Protein AF-A0A3D5UWL7-F1 (afdb_monomer_lite)

Structure (mmCIF, N/CA/C/O backbone):
data_AF-A0A3D5UWL7-F1
#
_entry.id   AF-A0A3D5UWL7-F1
#
loop_
_atom_site.group_PDB
_atom_site.id
_atom_site.type_symbol
_atom_site.label_atom_id
_atom_site.label_alt_id
_atom_site.label_comp_id
_atom_site.label_asym_id
_atom_site.label_entity_id
_atom_site.label_seq_id
_atom_site.pdbx_PDB_ins_code
_atom_site.Cartn_x
_atom_site.Cartn_y
_atom_site.Cartn_z
_atom_site.occupancy
_atom_site.B_iso_or_equiv
_atom_site.auth_seq_id
_atom_site.auth_comp_id
_atom_site.auth_asym_id
_atom_site.auth_atom_id
_atom_site.pdbx_PDB_model_num
ATOM 1 N N . SER A 1 1 ? 11.465 0.341 -28.373 1.00 79.94 1 SER A N 1
ATOM 2 C CA . SER A 1 1 ? 11.953 -0.757 -27.511 1.00 79.94 1 SER A CA 1
ATOM 3 C C . SER A 1 1 ? 10.817 -1.268 -26.632 1.00 79.94 1 SER A C 1
ATOM 5 O O . SER A 1 1 ? 9.898 -0.502 -26.357 1.00 79.94 1 SER A O 1
ATOM 7 N N . ASP A 1 2 ? 10.840 -2.531 -26.201 1.00 84.38 2 ASP A N 1
ATOM 8 C CA . ASP A 1 2 ? 9.807 -3.091 -25.314 1.00 84.38 2 ASP A CA 1
ATOM 9 C C . ASP A 1 2 ? 9.726 -2.358 -23.966 1.00 84.38 2 ASP A C 1
ATOM 11 O O . ASP A 1 2 ? 8.628 -2.121 -23.473 1.00 84.38 2 ASP A O 1
ATOM 15 N N . MET A 1 3 ? 10.853 -1.861 -23.440 1.00 84.94 3 MET A N 1
ATOM 16 C CA . MET A 1 3 ? 10.874 -0.995 -22.249 1.00 84.94 3 MET A CA 1
ATOM 17 C C . MET A 1 3 ? 10.063 0.296 -22.440 1.00 84.94 3 MET A C 1
ATOM 19 O O . MET A 1 3 ? 9.362 0.736 -21.534 1.00 84.94 3 MET A O 1
ATOM 23 N N . GLU A 1 4 ? 10.120 0.900 -23.630 1.00 86.00 4 GLU A N 1
ATOM 24 C CA . GLU A 1 4 ? 9.357 2.117 -23.940 1.00 86.00 4 GLU A CA 1
ATOM 25 C C . GLU A 1 4 ? 7.864 1.823 -24.099 1.00 86.00 4 GLU A C 1
ATOM 27 O O . GLU A 1 4 ? 7.041 2.665 -23.751 1.00 86.00 4 GLU A O 1
ATOM 32 N N . LYS A 1 5 ? 7.504 0.639 -24.617 1.00 88.69 5 LYS A N 1
ATOM 33 C CA . LYS A 1 5 ? 6.102 0.206 -24.698 1.00 88.69 5 LYS A CA 1
ATOM 34 C C . LYS A 1 5 ? 5.517 0.017 -23.300 1.00 88.69 5 LYS A C 1
ATOM 36 O O . LYS A 1 5 ? 4.426 0.515 -23.053 1.00 88.69 5 LYS A O 1
ATOM 41 N N . ILE A 1 6 ? 6.261 -0.634 -22.399 1.00 88.81 6 ILE A N 1
ATOM 42 C CA . ILE A 1 6 ? 5.867 -0.802 -20.992 1.00 88.81 6 ILE A CA 1
ATOM 43 C C . ILE A 1 6 ? 5.690 0.569 -20.334 1.00 88.81 6 ILE A C 1
ATOM 45 O O . ILE A 1 6 ? 4.613 0.870 -19.836 1.00 88.81 6 ILE A O 1
ATOM 49 N N . ALA A 1 7 ? 6.695 1.447 -20.424 1.00 86.81 7 ALA A N 1
ATOM 50 C CA . ALA A 1 7 ? 6.622 2.778 -19.823 1.00 86.81 7 ALA A CA 1
ATOM 51 C C . ALA A 1 7 ? 5.424 3.601 -20.335 1.00 86.81 7 ALA A C 1
ATOM 53 O O . ALA A 1 7 ? 4.745 4.245 -19.541 1.00 86.81 7 ALA A O 1
ATOM 54 N N . ARG A 1 8 ? 5.126 3.549 -21.643 1.00 88.44 8 ARG A N 1
ATOM 55 C CA . ARG A 1 8 ? 3.947 4.214 -22.228 1.00 88.44 8 ARG A CA 1
ATOM 56 C C . ARG A 1 8 ? 2.629 3.594 -21.779 1.00 88.44 8 ARG A C 1
ATOM 58 O O . ARG A 1 8 ? 1.661 4.321 -21.603 1.00 88.44 8 ARG A O 1
ATOM 65 N N . ARG A 1 9 ? 2.573 2.269 -21.622 1.00 88.06 9 ARG A N 1
ATOM 66 C CA . ARG A 1 9 ? 1.379 1.588 -21.115 1.00 88.06 9 ARG A CA 1
ATOM 67 C C . ARG A 1 9 ? 1.104 2.000 -19.674 1.00 88.06 9 ARG A C 1
ATOM 69 O O . ARG A 1 9 ? -0.010 2.420 -19.400 1.00 88.06 9 ARG A O 1
ATOM 76 N N . CYS A 1 10 ? 2.117 1.979 -18.807 1.00 85.38 10 CYS A N 1
ATOM 77 C CA . CYS A 1 10 ? 1.980 2.433 -17.423 1.00 85.38 10 CYS A CA 1
ATOM 78 C C . CYS A 1 10 ? 1.584 3.917 -17.337 1.00 85.38 10 CYS A C 1
ATOM 80 O O . CYS A 1 10 ? 0.734 4.270 -16.533 1.00 85.38 10 CYS A O 1
ATOM 82 N N . GLU A 1 11 ? 2.145 4.775 -18.196 1.00 86.31 11 GLU A N 1
ATOM 83 C CA . GLU A 1 11 ? 1.776 6.199 -18.305 1.00 86.31 11 GLU A CA 1
ATOM 84 C C . GLU A 1 11 ? 0.321 6.406 -18.766 1.00 86.31 11 GLU A C 1
ATOM 86 O O . GLU A 1 11 ? -0.330 7.364 -18.356 1.00 86.31 11 GLU A O 1
ATOM 91 N N . ALA A 1 12 ? -0.206 5.514 -19.609 1.00 86.88 12 ALA A N 1
ATOM 92 C CA . ALA A 1 12 ? -1.578 5.584 -20.109 1.00 86.88 12 ALA A CA 1
ATOM 93 C C . ALA A 1 12 ? -2.628 5.063 -19.110 1.00 86.88 12 ALA A C 1
ATOM 95 O O . ALA A 1 12 ? -3.826 5.282 -19.322 1.00 86.88 12 ALA A O 1
ATOM 96 N N . LEU A 1 13 ? -2.211 4.375 -18.041 1.00 84.81 13 LEU A N 1
ATOM 97 C CA . LEU A 1 13 ? -3.126 3.906 -17.007 1.00 84.81 13 LEU A CA 1
ATOM 98 C C . LEU A 1 13 ? -3.727 5.100 -16.268 1.00 84.81 13 LEU A C 1
ATOM 100 O O . LEU A 1 13 ? -3.032 6.009 -15.815 1.00 84.81 13 LEU A O 1
ATOM 104 N N . ARG A 1 14 ? -5.054 5.093 -16.128 1.00 76.50 14 ARG A N 1
ATOM 105 C CA . ARG A 1 14 ? -5.738 6.079 -15.293 1.00 76.50 14 ARG A CA 1
ATOM 106 C C . ARG A 1 14 ? -5.514 5.715 -13.830 1.00 76.50 14 ARG A C 1
ATOM 108 O O . ARG A 1 14 ? -5.896 4.608 -13.444 1.00 76.50 14 ARG A O 1
ATOM 115 N N . PRO A 1 15 ? -5.000 6.636 -12.999 1.00 75.00 15 PRO A N 1
ATOM 116 C CA . PRO A 1 15 ? -4.699 6.274 -11.630 1.00 75.00 15 PRO A CA 1
ATOM 117 C C . PRO A 1 15 ? -5.951 5.860 -10.845 1.00 75.00 15 PRO A C 1
ATOM 119 O O . PRO A 1 15 ? -7.026 6.466 -11.000 1.00 75.00 15 PRO A O 1
ATOM 122 N N . GLY A 1 16 ? -5.824 4.837 -10.003 1.00 74.38 16 GLY A N 1
ATOM 123 C CA . GLY A 1 16 ? -6.915 4.217 -9.242 1.00 74.38 16 GLY A CA 1
ATOM 124 C C . GLY A 1 16 ? -7.884 3.355 -10.061 1.00 74.38 16 GLY A C 1
ATOM 125 O O . GLY A 1 16 ? -8.906 2.938 -9.529 1.00 74.38 16 GLY A O 1
ATOM 126 N N . HIS A 1 17 ? -7.609 3.138 -11.351 1.00 78.50 17 HIS A N 1
ATOM 127 C CA . HIS A 1 17 ? -8.311 2.159 -12.199 1.00 78.50 17 HIS A CA 1
ATOM 128 C C . HIS A 1 17 ? -7.347 1.112 -12.768 1.00 78.50 17 HIS A C 1
ATOM 130 O O . HIS A 1 17 ? -7.759 0.275 -13.568 1.00 78.50 17 HIS A O 1
ATOM 136 N N . ALA A 1 18 ? -6.065 1.201 -12.408 1.00 80.50 18 ALA A N 1
ATOM 137 C CA . ALA A 1 18 ? -5.072 0.223 -12.796 1.00 80.50 18 ALA A CA 1
ATOM 138 C C . ALA A 1 18 ? -5.315 -1.083 -12.037 1.00 80.50 18 ALA A C 1
ATOM 140 O O . ALA A 1 18 ? -5.575 -1.066 -10.833 1.00 80.50 18 ALA A O 1
ATOM 141 N N . ASP A 1 19 ? -5.184 -2.202 -12.740 1.00 88.69 19 ASP A N 1
ATOM 142 C CA . ASP A 1 19 ? -4.951 -3.474 -12.078 1.00 88.69 19 ASP A CA 1
ATOM 143 C C . ASP A 1 19 ? -3.529 -3.438 -11.498 1.00 88.69 19 ASP A C 1
ATOM 145 O O . ASP A 1 19 ? -2.540 -3.284 -12.223 1.00 88.69 19 ASP A O 1
ATOM 149 N N . LEU A 1 20 ? -3.434 -3.484 -10.169 1.00 91.88 20 LEU A N 1
ATOM 150 C CA . LEU A 1 20 ? -2.159 -3.380 -9.468 1.00 91.88 20 LEU A CA 1
ATOM 151 C C . LEU A 1 20 ? -1.274 -4.606 -9.706 1.00 91.88 20 LEU A C 1
ATOM 153 O O . LEU A 1 20 ? -0.050 -4.465 -9.713 1.00 91.88 20 LEU A O 1
ATOM 157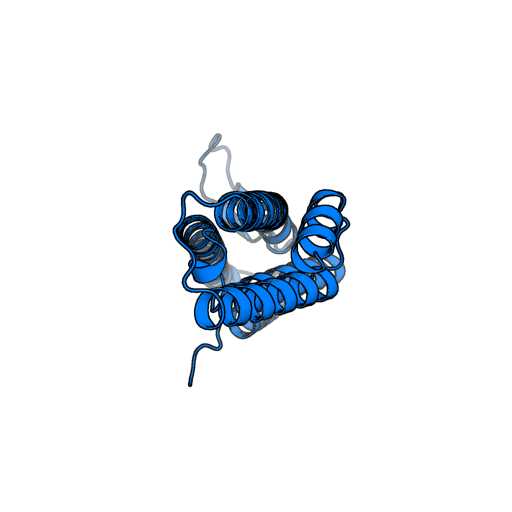 N N . ASP A 1 21 ? -1.859 -5.780 -9.936 1.00 90.81 21 ASP A N 1
ATOM 158 C CA . ASP A 1 21 ? -1.095 -6.990 -10.222 1.00 90.81 21 ASP A CA 1
ATOM 159 C C . ASP A 1 21 ? -0.489 -6.901 -11.636 1.00 90.81 21 ASP A C 1
ATOM 161 O O . ASP A 1 21 ? 0.720 -7.096 -11.793 1.00 90.81 21 ASP A O 1
ATOM 165 N N . GLU A 1 22 ? -1.262 -6.458 -12.638 1.00 90.88 22 GLU A N 1
ATOM 166 C CA . GLU A 1 22 ? -0.735 -6.196 -13.991 1.00 90.88 22 GLU A CA 1
ATOM 167 C C . GLU A 1 22 ? 0.337 -5.095 -13.995 1.00 90.88 22 GLU A C 1
ATOM 169 O O . GLU A 1 22 ? 1.387 -5.231 -14.635 1.00 90.88 22 GLU A O 1
ATOM 174 N N . LEU A 1 23 ? 0.109 -4.001 -13.257 1.00 91.69 23 LEU A N 1
ATOM 175 C CA . LEU A 1 23 ? 1.088 -2.922 -13.134 1.00 91.69 23 LEU A CA 1
ATOM 176 C C . LEU A 1 23 ? 2.389 -3.442 -12.513 1.00 91.69 23 LEU A C 1
ATOM 178 O O . LEU A 1 23 ? 3.473 -3.119 -12.997 1.00 91.69 23 LEU A O 1
ATOM 182 N N . LEU A 1 24 ? 2.307 -4.264 -11.467 1.00 92.62 24 LEU A N 1
ATOM 183 C CA . LEU A 1 24 ? 3.480 -4.843 -10.819 1.00 92.62 24 LEU A CA 1
ATOM 184 C C . LEU A 1 24 ? 4.266 -5.762 -11.765 1.00 92.62 24 LEU A C 1
ATOM 186 O O . LEU A 1 24 ? 5.501 -5.726 -11.766 1.00 92.62 24 LEU A O 1
ATOM 190 N N . GLU A 1 25 ? 3.587 -6.563 -12.583 1.00 92.75 25 GLU A N 1
ATOM 191 C CA . GLU A 1 25 ? 4.230 -7.390 -13.610 1.00 92.75 25 GLU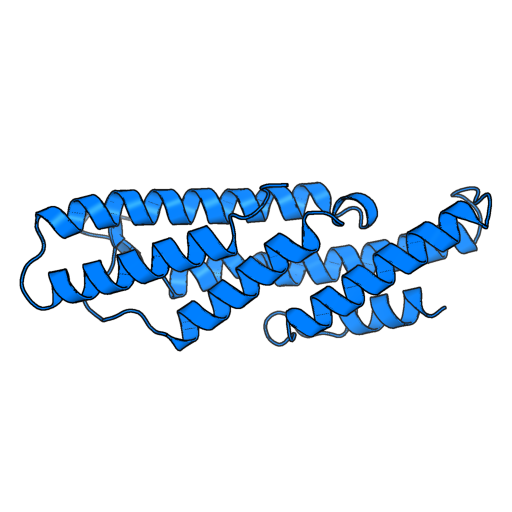 A CA 1
ATOM 192 C C . GLU A 1 25 ? 4.970 -6.549 -14.653 1.00 92.75 25 GLU A C 1
ATOM 194 O O . GLU A 1 25 ? 6.137 -6.824 -14.957 1.00 92.75 25 GLU A O 1
ATOM 199 N N . ASP A 1 26 ? 4.338 -5.488 -15.157 1.00 91.88 26 ASP A N 1
ATOM 200 C CA . ASP A 1 26 ? 4.961 -4.556 -16.099 1.00 91.88 26 ASP A CA 1
ATOM 201 C C . ASP A 1 26 ? 6.208 -3.898 -15.483 1.00 91.88 26 ASP A C 1
ATOM 203 O O . ASP A 1 26 ? 7.267 -3.827 -16.118 1.00 91.88 26 ASP A O 1
ATOM 207 N N . VAL A 1 27 ? 6.129 -3.492 -14.214 1.00 91.75 27 VAL A N 1
ATOM 208 C CA . VAL A 1 27 ? 7.254 -2.901 -13.478 1.00 91.75 27 VAL A CA 1
ATOM 209 C C . VAL A 1 27 ? 8.401 -3.900 -13.295 1.00 91.75 27 VAL A C 1
ATOM 211 O O . VAL A 1 27 ? 9.563 -3.559 -13.543 1.00 91.75 27 VAL A O 1
ATOM 214 N N . ARG A 1 28 ? 8.106 -5.154 -12.931 1.00 92.62 28 ARG A N 1
ATOM 215 C CA . ARG A 1 28 ? 9.107 -6.233 -12.823 1.00 92.62 28 ARG A CA 1
ATOM 216 C C . ARG A 1 28 ? 9.774 -6.515 -14.163 1.00 92.62 28 ARG A C 1
ATOM 218 O O . ARG A 1 28 ? 11.001 -6.631 -14.231 1.00 92.62 28 ARG A O 1
ATOM 225 N N . ARG A 1 29 ? 8.988 -6.583 -15.239 1.00 91.44 29 ARG A N 1
ATOM 226 C CA . ARG A 1 29 ? 9.497 -6.795 -16.597 1.00 91.44 29 ARG A CA 1
ATOM 227 C C . ARG A 1 29 ? 10.402 -5.648 -17.031 1.00 91.44 29 ARG A C 1
ATOM 229 O O . ARG A 1 29 ? 11.472 -5.901 -17.583 1.00 91.44 29 ARG A O 1
ATOM 236 N N . PHE A 1 30 ? 10.024 -4.401 -16.750 1.00 91.31 30 PHE A N 1
ATOM 237 C CA . PHE A 1 30 ? 10.877 -3.245 -17.016 1.00 91.31 30 PHE A CA 1
ATOM 238 C C . PHE A 1 30 ? 12.200 -3.331 -16.248 1.00 91.31 30 PHE A C 1
ATOM 240 O O . PHE A 1 30 ? 13.262 -3.169 -16.849 1.00 91.31 30 PHE A O 1
ATOM 247 N N . ALA A 1 31 ? 12.155 -3.623 -14.943 1.00 89.62 31 ALA A N 1
ATOM 248 C CA . ALA A 1 31 ? 13.352 -3.741 -14.114 1.00 89.62 31 ALA A CA 1
ATOM 249 C C . ALA A 1 31 ? 14.303 -4.825 -14.650 1.00 89.62 31 ALA A C 1
ATOM 251 O O . ALA A 1 31 ? 15.495 -4.564 -14.826 1.00 89.62 31 ALA A O 1
ATOM 252 N N . HIS A 1 32 ? 13.773 -5.998 -15.011 1.00 89.06 32 HIS A N 1
ATOM 253 C CA . HIS A 1 32 ? 14.552 -7.082 -15.611 1.00 89.06 32 HIS A CA 1
ATOM 254 C C . HIS A 1 32 ? 15.224 -6.665 -16.930 1.00 89.06 32 HIS A C 1
ATOM 256 O O . HIS A 1 32 ? 16.438 -6.821 -17.081 1.00 89.06 32 HIS A O 1
ATOM 262 N N . LEU A 1 33 ? 14.462 -6.069 -17.855 1.00 87.94 33 LEU A N 1
ATOM 263 C CA . LEU A 1 33 ? 14.982 -5.606 -19.146 1.00 87.94 33 LEU A CA 1
ATOM 264 C C . LEU A 1 33 ? 16.038 -4.508 -18.978 1.00 87.94 33 LEU A C 1
ATOM 266 O O . LEU A 1 33 ? 17.077 -4.553 -19.631 1.00 87.94 33 LEU A O 1
ATOM 270 N N . SER A 1 34 ? 15.806 -3.549 -18.078 1.00 84.12 34 SER A N 1
ATOM 271 C CA . SER A 1 34 ? 16.744 -2.451 -17.817 1.00 84.12 34 SER A CA 1
ATOM 272 C C . SER A 1 34 ? 18.088 -2.945 -17.272 1.00 84.12 34 SER A C 1
ATOM 274 O O . SER A 1 34 ? 19.138 -2.423 -17.655 1.00 84.12 34 SER A O 1
ATOM 276 N N . LYS A 1 35 ? 18.072 -3.991 -16.434 1.00 82.56 35 LYS A N 1
ATOM 277 C CA . LYS A 1 35 ? 19.278 -4.602 -15.868 1.00 82.56 35 LYS A CA 1
ATOM 278 C C . LYS A 1 35 ? 20.096 -5.330 -16.934 1.00 82.56 35 LYS A C 1
ATOM 280 O O . LYS A 1 35 ? 21.297 -5.095 -17.014 1.00 82.56 35 LYS A O 1
ATOM 285 N N . GLY A 1 36 ? 19.453 -6.156 -17.765 1.00 77.62 36 GLY A N 1
ATOM 286 C CA . GLY A 1 36 ? 20.117 -6.828 -18.891 1.00 77.62 36 GLY A CA 1
ATOM 287 C C . GLY A 1 36 ? 20.708 -5.827 -19.884 1.00 77.62 36 GLY A C 1
ATOM 288 O O . GLY A 1 36 ? 21.878 -5.914 -20.241 1.00 77.62 36 GLY A O 1
ATOM 289 N N . PHE A 1 37 ? 19.943 -4.786 -20.220 1.00 74.88 37 PHE A N 1
ATOM 290 C CA . PHE A 1 37 ? 20.377 -3.748 -21.156 1.00 74.88 37 PHE A CA 1
ATOM 291 C C . PHE A 1 37 ? 21.586 -2.943 -20.653 1.00 74.88 37 PHE A C 1
ATOM 293 O O . PHE A 1 37 ? 22.446 -2.570 -21.444 1.00 74.88 37 PHE A O 1
ATOM 300 N N . THR A 1 38 ? 21.672 -2.688 -19.343 1.00 71.75 38 THR A N 1
ATOM 301 C CA . THR A 1 38 ? 22.816 -1.980 -18.734 1.00 71.75 38 THR A CA 1
ATOM 302 C C . THR A 1 38 ? 24.056 -2.873 -18.608 1.00 71.75 38 THR A C 1
ATOM 304 O O . THR A 1 38 ? 25.167 -2.360 -18.568 1.00 71.75 38 THR A O 1
ATOM 307 N N . ALA A 1 39 ? 23.885 -4.197 -18.528 1.00 68.44 39 ALA A N 1
ATOM 308 C CA . ALA A 1 39 ? 24.991 -5.149 -18.428 1.00 68.44 39 ALA A CA 1
ATOM 309 C C . ALA A 1 39 ? 25.617 -5.489 -19.794 1.00 68.44 39 ALA A C 1
ATOM 311 O O . ALA A 1 39 ? 26.819 -5.726 -19.867 1.00 68.44 39 ALA A O 1
ATOM 312 N N . GLU A 1 40 ? 24.815 -5.525 -20.862 1.00 62.03 40 GLU A N 1
ATOM 313 C CA . GLU A 1 40 ? 25.267 -5.900 -22.212 1.00 62.03 40 GLU A CA 1
ATOM 314 C C . GLU A 1 40 ? 25.816 -4.725 -23.023 1.00 62.03 40 GLU A C 1
ATOM 316 O O . GLU A 1 40 ? 26.668 -4.907 -23.892 1.00 62.03 40 GLU A O 1
ATOM 321 N N . ILE A 1 41 ? 25.328 -3.514 -22.758 1.00 60.84 41 ILE A N 1
ATOM 322 C CA . ILE A 1 41 ? 25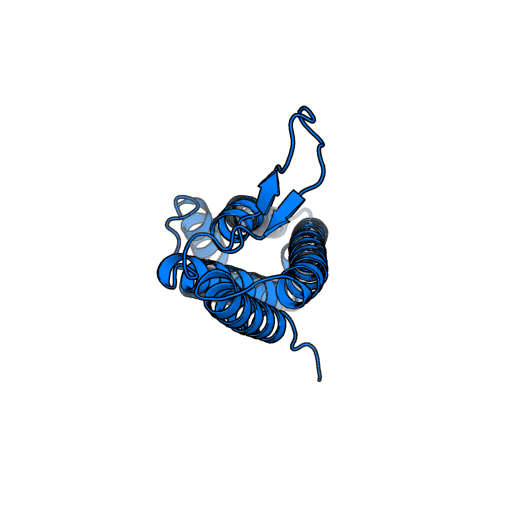.767 -2.307 -23.447 1.00 60.84 41 ILE A CA 1
ATOM 323 C C . ILE A 1 41 ? 26.502 -1.462 -22.419 1.00 60.84 41 ILE A C 1
ATOM 325 O O . ILE A 1 41 ? 25.889 -1.003 -21.459 1.00 60.84 41 ILE A O 1
ATOM 329 N N . ASP A 1 42 ? 27.801 -1.244 -22.631 1.00 56.53 42 ASP A N 1
ATOM 330 C CA . ASP A 1 42 ? 28.633 -0.369 -21.799 1.00 56.53 42 ASP A CA 1
ATOM 331 C C . ASP A 1 42 ? 28.199 1.096 -22.011 1.00 56.53 42 ASP A C 1
ATOM 333 O O . ASP A 1 42 ? 28.740 1.872 -22.807 1.00 56.53 42 ASP A O 1
ATOM 337 N N . LEU A 1 43 ? 27.058 1.429 -21.409 1.00 57.50 43 LEU A N 1
ATOM 338 C CA . LEU A 1 43 ? 26.245 2.567 -21.792 1.00 57.50 43 LEU A CA 1
ATOM 339 C C . LEU A 1 43 ? 26.811 3.823 -21.141 1.00 57.50 43 LEU A C 1
ATOM 341 O O . LEU A 1 43 ? 26.588 4.110 -19.962 1.00 57.50 43 LEU A O 1
ATOM 345 N N . HIS A 1 44 ? 27.486 4.646 -21.936 1.00 59.34 44 HIS A N 1
ATOM 346 C CA . HIS A 1 44 ? 27.728 6.021 -21.528 1.00 59.34 44 HIS A CA 1
ATOM 347 C C . HIS A 1 44 ? 26.367 6.712 -21.360 1.00 59.34 44 HIS A C 1
ATOM 349 O O . HIS A 1 44 ? 25.587 6.800 -22.310 1.00 59.34 44 HIS A O 1
ATOM 355 N N . ARG A 1 45 ? 26.080 7.230 -20.156 1.00 59.09 45 ARG A N 1
ATOM 356 C CA . ARG A 1 45 ? 24.811 7.914 -19.801 1.00 59.09 45 ARG A CA 1
ATOM 357 C C . ARG A 1 45 ? 24.401 9.035 -20.778 1.00 59.09 45 ARG A C 1
ATOM 359 O O . ARG A 1 45 ? 23.233 9.416 -20.818 1.00 59.09 45 ARG A O 1
ATOM 366 N N . ASN A 1 46 ? 25.343 9.533 -21.576 1.00 60.56 46 ASN A N 1
ATOM 367 C CA . ASN A 1 46 ? 25.162 10.629 -22.527 1.00 60.56 46 ASN A CA 1
ATOM 368 C C . ASN A 1 46 ? 24.839 10.170 -23.964 1.00 60.56 46 ASN A C 1
ATOM 370 O O . ASN A 1 46 ? 24.587 11.015 -24.818 1.00 60.56 46 ASN A O 1
ATOM 374 N N . GLY A 1 47 ? 24.842 8.864 -24.253 1.00 75.50 47 GLY A N 1
ATOM 375 C CA . GLY A 1 47 ? 24.413 8.336 -25.552 1.00 75.50 47 GLY A CA 1
ATOM 376 C C . GLY A 1 47 ? 22.888 8.352 -25.715 1.00 75.50 47 GLY A C 1
ATOM 377 O O . GLY A 1 47 ? 22.153 8.299 -24.727 1.00 75.50 47 GLY A O 1
ATOM 378 N N . GLU A 1 48 ? 22.400 8.369 -26.960 1.00 81.62 48 GLU A N 1
ATOM 379 C CA . GLU A 1 48 ? 20.961 8.387 -27.292 1.00 81.62 48 GLU A CA 1
ATOM 380 C C . GLU A 1 48 ? 20.179 7.284 -26.556 1.00 81.62 48 GLU A C 1
ATOM 382 O O . GLU A 1 48 ? 19.123 7.527 -25.971 1.00 81.62 48 GLU A O 1
ATOM 387 N N . TRP A 1 49 ? 20.741 6.076 -26.495 1.00 78.44 49 TRP A N 1
ATOM 388 C CA . TRP A 1 49 ? 20.154 4.942 -25.783 1.00 78.44 49 TRP A CA 1
ATOM 389 C C . TRP A 1 49 ? 20.077 5.142 -24.264 1.00 78.44 49 TRP A C 1
ATOM 391 O O . TRP A 1 49 ? 19.077 4.766 -23.652 1.00 78.44 49 TRP A O 1
ATOM 401 N N . GLY A 1 50 ? 21.078 5.791 -23.661 1.00 81.44 50 GLY 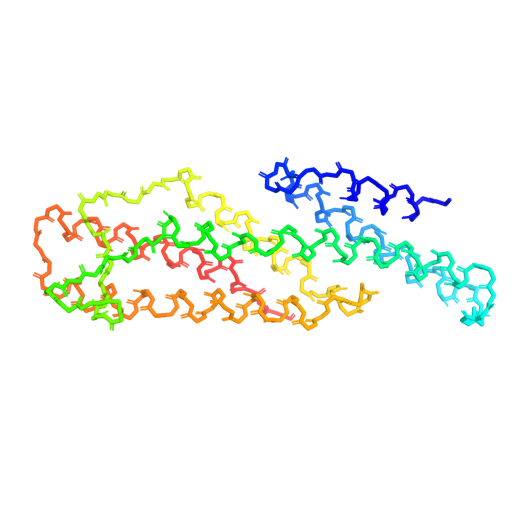A N 1
ATOM 402 C CA . GLY A 1 50 ? 21.059 6.173 -22.245 1.00 81.44 50 GLY A CA 1
ATOM 403 C C . GLY A 1 50 ? 19.947 7.164 -21.938 1.00 81.44 50 GLY A C 1
ATOM 404 O O . GLY A 1 50 ? 19.186 6.964 -20.992 1.00 81.44 50 GLY A O 1
ATOM 405 N N . GLN A 1 51 ? 19.778 8.177 -22.787 1.00 84.25 51 GLN A N 1
ATOM 406 C CA . GLN A 1 51 ? 18.696 9.153 -22.649 1.00 84.25 51 GLN A CA 1
ATOM 407 C C . GLN A 1 51 ? 17.311 8.512 -22.809 1.00 84.25 51 GLN A C 1
ATOM 409 O O . GLN A 1 51 ? 16.399 8.801 -22.031 1.00 84.25 51 GLN A O 1
ATOM 414 N N . ARG A 1 52 ? 17.149 7.582 -23.758 1.00 87.00 52 ARG A N 1
ATOM 415 C CA . ARG A 1 52 ? 15.889 6.842 -23.952 1.00 87.00 52 ARG A CA 1
ATOM 416 C C . ARG A 1 52 ? 15.544 5.957 -22.757 1.00 87.00 52 ARG A C 1
ATOM 418 O O . ARG A 1 52 ? 14.397 5.971 -22.310 1.00 87.00 52 ARG A O 1
ATOM 425 N N . LEU A 1 53 ? 16.524 5.241 -22.201 1.00 86.06 53 LEU A N 1
ATOM 426 C CA . LEU A 1 53 ? 16.334 4.430 -20.996 1.00 86.06 53 LEU A CA 1
ATOM 427 C C . LEU A 1 53 ? 15.948 5.297 -19.790 1.00 86.06 53 LEU A C 1
ATOM 429 O O . LEU A 1 53 ? 14.986 4.983 -19.089 1.00 86.06 53 LEU A O 1
ATOM 433 N N . LEU A 1 54 ? 16.652 6.414 -19.577 1.00 86.31 54 LEU A N 1
ATOM 434 C CA . LEU A 1 54 ? 16.344 7.361 -18.503 1.00 86.31 54 LEU A CA 1
ATOM 435 C C . LEU A 1 54 ? 14.941 7.960 -18.653 1.00 86.31 54 LEU A C 1
ATOM 437 O O . LEU A 1 54 ? 14.216 8.049 -17.664 1.00 86.31 54 LEU A O 1
ATOM 441 N N . SER A 1 55 ? 14.534 8.312 -19.876 1.00 88.81 55 SER A N 1
ATOM 442 C CA . SER A 1 55 ? 13.189 8.822 -20.159 1.00 88.81 55 SER A CA 1
ATOM 443 C C . SER A 1 55 ? 12.108 7.780 -19.863 1.00 88.81 55 SER A C 1
ATOM 445 O O . SER A 1 55 ? 11.135 8.085 -19.172 1.00 88.81 55 SER A O 1
ATOM 447 N N . ALA A 1 56 ? 12.285 6.536 -20.322 1.00 89.50 56 ALA A N 1
ATOM 448 C CA . ALA A 1 56 ? 11.338 5.453 -20.057 1.00 89.50 56 ALA A CA 1
ATOM 449 C C . ALA A 1 56 ? 11.226 5.154 -18.552 1.00 89.50 56 ALA A C 1
ATOM 451 O O . ALA A 1 56 ? 10.121 5.020 -18.029 1.00 89.50 56 ALA A O 1
ATOM 452 N N . ARG A 1 57 ? 12.360 5.143 -17.840 1.00 89.25 57 ARG A N 1
ATOM 453 C CA . ARG A 1 57 ? 12.399 4.987 -16.382 1.00 89.25 57 ARG A CA 1
ATOM 454 C C . ARG A 1 57 ? 11.677 6.129 -15.664 1.00 89.25 57 ARG A C 1
ATOM 456 O O . ARG A 1 57 ? 10.921 5.872 -14.736 1.00 89.25 57 ARG A O 1
ATOM 463 N N . GLY A 1 58 ? 11.879 7.372 -16.103 1.00 89.31 58 GLY A N 1
ATOM 464 C CA . GLY A 1 58 ? 11.209 8.544 -15.534 1.00 89.31 58 GLY A CA 1
ATOM 465 C C . GLY A 1 58 ? 9.685 8.464 -15.643 1.00 89.31 58 GLY A C 1
ATOM 466 O O . GLY A 1 58 ? 8.993 8.698 -14.657 1.00 89.31 58 GLY A O 1
ATOM 467 N N . ARG A 1 59 ? 9.163 8.053 -16.807 1.00 90.75 59 ARG A N 1
ATOM 468 C CA . ARG A 1 59 ? 7.716 7.849 -17.014 1.00 90.75 59 ARG A CA 1
ATOM 469 C C . ARG A 1 59 ? 7.153 6.762 -16.107 1.00 90.75 59 ARG A C 1
ATOM 471 O O . ARG A 1 59 ? 6.125 6.967 -15.473 1.00 90.75 59 ARG A O 1
ATOM 478 N N . LEU A 1 60 ? 7.847 5.627 -16.021 1.00 90.25 60 LEU A N 1
ATOM 479 C CA . LEU A 1 60 ? 7.424 4.516 -15.174 1.00 90.25 60 LEU A CA 1
ATOM 480 C C . LEU A 1 60 ? 7.420 4.913 -13.691 1.00 90.25 60 LEU A C 1
ATOM 482 O O . LEU A 1 60 ? 6.439 4.674 -12.994 1.00 90.25 60 LEU A O 1
ATOM 486 N N . SER A 1 61 ? 8.483 5.577 -13.229 1.00 90.12 61 SER A N 1
ATOM 487 C CA . SER A 1 61 ? 8.585 6.092 -11.859 1.00 90.12 61 SER A CA 1
ATOM 488 C C . SER A 1 61 ? 7.454 7.072 -11.530 1.00 90.12 61 SER A C 1
ATOM 490 O O . SER A 1 61 ? 6.835 6.964 -10.471 1.00 90.12 61 SER A O 1
ATOM 492 N N . ALA A 1 62 ? 7.121 7.979 -12.455 1.00 89.56 62 ALA A N 1
ATOM 493 C CA . ALA A 1 62 ? 6.009 8.911 -12.288 1.00 89.56 62 ALA A CA 1
ATOM 494 C C . ALA A 1 62 ? 4.653 8.189 -12.195 1.00 89.56 62 ALA A C 1
ATOM 496 O O . ALA A 1 62 ? 3.878 8.489 -11.288 1.00 89.56 62 ALA A O 1
ATOM 497 N N . ALA A 1 63 ? 4.394 7.211 -13.070 1.00 89.44 63 ALA A N 1
ATOM 498 C CA . ALA A 1 63 ? 3.152 6.435 -13.067 1.00 89.44 63 ALA A CA 1
ATOM 499 C C . ALA A 1 63 ? 2.961 5.656 -11.754 1.00 89.44 63 ALA A C 1
ATOM 501 O O . ALA A 1 63 ? 1.917 5.770 -11.114 1.00 89.44 63 ALA A O 1
ATOM 502 N N . ILE A 1 64 ? 3.999 4.942 -11.300 1.00 90.69 64 ILE A N 1
ATOM 503 C CA . ILE A 1 64 ? 3.992 4.236 -10.008 1.00 90.69 64 ILE A CA 1
ATOM 504 C C . ILE A 1 64 ? 3.748 5.226 -8.866 1.00 90.69 64 ILE A C 1
ATOM 506 O O . ILE A 1 64 ? 2.907 4.990 -8.003 1.00 90.69 64 ILE A O 1
ATOM 510 N N . SER A 1 65 ? 4.463 6.353 -8.865 1.00 89.19 65 SER A N 1
ATOM 511 C CA . SER A 1 65 ? 4.362 7.338 -7.787 1.00 89.19 65 SER A CA 1
ATOM 512 C C . SER A 1 65 ? 2.964 7.945 -7.691 1.00 89.19 65 SER A C 1
ATOM 514 O O . SER A 1 65 ? 2.446 8.134 -6.586 1.00 89.19 65 SER A O 1
ATOM 516 N N . GLN A 1 66 ? 2.345 8.216 -8.840 1.00 89.25 66 GLN A N 1
ATOM 517 C CA . GLN A 1 66 ? 0.985 8.728 -8.929 1.00 89.25 66 GLN A CA 1
ATOM 518 C C . GLN A 1 66 ? -0.044 7.702 -8.450 1.00 89.25 66 GLN A C 1
ATOM 520 O O . GLN A 1 66 ? -0.971 8.084 -7.734 1.00 89.25 66 GLN A O 1
ATOM 525 N N . GLU A 1 67 ? 0.124 6.424 -8.789 1.00 90.75 67 GLU A N 1
ATOM 526 C CA . GLU A 1 67 ? -0.752 5.358 -8.295 1.00 90.75 67 GLU A CA 1
ATOM 527 C C . GLU A 1 67 ? -0.648 5.227 -6.771 1.00 90.75 67 GLU A C 1
ATOM 529 O O . GLU A 1 67 ? -1.642 5.366 -6.055 1.00 90.75 67 GLU A O 1
ATOM 534 N N . MET A 1 68 ? 0.576 5.094 -6.254 1.00 90.88 68 MET A N 1
ATOM 535 C CA . MET A 1 68 ? 0.819 4.886 -4.825 1.00 90.88 68 MET A CA 1
ATOM 536 C C . MET A 1 68 ? 0.367 6.069 -3.954 1.00 90.88 68 MET A C 1
ATOM 538 O O . MET A 1 68 ? -0.013 5.869 -2.803 1.00 90.88 68 MET A O 1
ATOM 542 N N . SER A 1 69 ? 0.343 7.299 -4.487 1.00 89.94 69 SER A N 1
ATOM 543 C CA . SER A 1 69 ? -0.119 8.499 -3.757 1.00 89.94 69 SER A CA 1
ATOM 544 C C . SER A 1 69 ? -1.549 8.394 -3.211 1.00 89.94 69 SER A C 1
ATOM 546 O O . SER A 1 69 ? -1.944 9.158 -2.333 1.00 89.94 69 SER A O 1
ATOM 548 N N . ARG A 1 70 ? -2.339 7.446 -3.722 1.00 90.00 70 ARG A N 1
ATOM 549 C CA . ARG A 1 70 ? -3.730 7.220 -3.319 1.00 90.00 70 ARG A CA 1
ATOM 550 C C . ARG A 1 70 ? -3.871 6.184 -2.215 1.00 90.00 70 ARG A C 1
ATOM 552 O O . ARG A 1 70 ? -4.931 6.117 -1.598 1.00 90.00 70 ARG A O 1
ATOM 559 N N . PHE A 1 71 ? -2.833 5.393 -1.957 1.00 93.56 71 PHE A N 1
ATOM 560 C CA . PHE A 1 71 ? -2.914 4.247 -1.052 1.00 93.56 71 PHE A CA 1
ATOM 561 C C . PHE A 1 71 ? -3.256 4.672 0.372 1.00 93.56 71 PHE A C 1
ATOM 563 O O . PHE A 1 71 ? -4.079 4.030 1.014 1.00 93.56 71 PHE A O 1
ATOM 570 N N . GLU A 1 72 ? -2.722 5.808 0.827 1.00 90.94 72 GLU A N 1
ATOM 571 C CA . GLU A 1 72 ? -3.093 6.394 2.118 1.00 90.94 72 GLU A CA 1
ATOM 572 C C . GLU A 1 72 ? -4.602 6.681 2.189 1.00 90.94 72 GLU A C 1
ATOM 574 O O . GLU A 1 72 ? -5.258 6.352 3.172 1.00 90.94 72 GLU A O 1
ATOM 579 N N . THR A 1 73 ? -5.194 7.225 1.121 1.00 92.19 73 THR A N 1
ATOM 580 C CA . THR A 1 73 ? -6.635 7.521 1.087 1.00 92.19 73 THR A CA 1
ATOM 581 C C . THR A 1 73 ? -7.482 6.251 1.142 1.00 92.19 73 THR A C 1
ATOM 583 O O . THR A 1 73 ? -8.498 6.228 1.839 1.00 92.19 73 THR A O 1
ATOM 586 N N . GLU A 1 74 ? -7.092 5.198 0.423 1.00 93.19 74 GLU A N 1
ATOM 587 C CA . GLU A 1 74 ? -7.801 3.914 0.478 1.00 93.19 74 GLU A CA 1
ATOM 588 C C . GLU A 1 74 ? -7.663 3.263 1.862 1.00 93.19 74 GLU A C 1
ATOM 590 O O . GLU A 1 74 ? -8.657 2.772 2.400 1.00 93.19 74 GLU A O 1
ATOM 595 N N . LEU A 1 75 ? -6.490 3.373 2.496 1.00 93.94 75 LEU A N 1
ATOM 596 C CA . LEU A 1 75 ? -6.253 2.904 3.862 1.00 93.94 75 LEU A CA 1
ATOM 597 C C . LEU A 1 75 ? -7.167 3.609 4.875 1.00 93.94 75 LEU A C 1
ATOM 599 O O . LEU A 1 75 ? -7.881 2.939 5.620 1.00 93.94 75 LEU A O 1
ATOM 603 N N . VAL A 1 76 ? -7.244 4.945 4.836 1.00 93.62 76 VAL A N 1
ATOM 604 C CA . VAL A 1 76 ? -8.135 5.725 5.720 1.00 93.62 76 VAL A CA 1
ATOM 605 C C . VAL A 1 76 ? -9.610 5.374 5.512 1.00 93.62 76 VAL A C 1
ATOM 607 O O . VAL A 1 76 ? -10.408 5.414 6.448 1.00 93.62 76 VAL A O 1
ATOM 610 N N . ARG A 1 77 ? -10.010 5.033 4.285 1.00 93.38 77 ARG A N 1
ATOM 611 C CA . ARG A 1 77 ? -11.396 4.642 3.981 1.00 93.38 77 ARG A CA 1
ATOM 612 C C . ARG A 1 77 ? -11.743 3.243 4.469 1.00 93.38 77 ARG A C 1
ATOM 614 O O . ARG A 1 77 ? -12.924 2.999 4.738 1.00 93.38 77 ARG A O 1
ATOM 621 N N . ALA A 1 78 ? -10.772 2.336 4.500 1.00 95.56 78 ALA A N 1
ATOM 622 C CA . ALA A 1 78 ? -10.957 0.961 4.947 1.00 95.56 78 ALA A CA 1
ATOM 623 C C . ALA A 1 78 ? -10.895 0.840 6.474 1.00 95.56 78 ALA A C 1
ATOM 625 O O . ALA A 1 78 ? -11.675 0.085 7.047 1.00 95.56 78 ALA A O 1
ATOM 626 N N . LEU A 1 79 ? -10.025 1.623 7.116 1.00 94.81 79 LEU A N 1
ATOM 627 C CA . LEU A 1 79 ? -9.807 1.648 8.563 1.00 94.81 79 LEU A CA 1
ATOM 628 C C . LEU A 1 79 ? -10.118 3.044 9.127 1.00 94.81 79 LEU A C 1
ATOM 630 O O . LEU A 1 79 ? -9.219 3.777 9.520 1.00 94.81 79 LEU A O 1
ATOM 634 N N . PRO A 1 80 ? -11.389 3.470 9.137 1.00 93.75 80 PRO A N 1
ATOM 635 C CA . PRO A 1 80 ? -11.742 4.846 9.460 1.00 93.75 80 PRO A CA 1
ATOM 636 C C . PRO A 1 80 ? -11.508 5.194 10.931 1.00 93.75 80 PRO A C 1
ATOM 638 O O . PRO A 1 80 ? -11.928 4.473 11.838 1.00 93.75 80 PRO A O 1
ATOM 641 N N . PHE A 1 81 ? -10.930 6.372 11.159 1.00 92.06 81 PHE A N 1
ATOM 642 C CA . PHE A 1 81 ? -11.016 7.078 12.434 1.00 92.06 81 PHE A CA 1
ATOM 643 C C . PHE A 1 81 ? -12.160 8.102 12.406 1.00 92.06 81 PHE A C 1
ATOM 645 O O . PHE A 1 81 ? -12.376 8.774 11.396 1.00 92.06 81 PHE A O 1
ATOM 652 N N . HIS A 1 82 ? -12.812 8.319 13.545 1.00 87.12 82 HIS A N 1
ATOM 653 C CA . HIS A 1 82 ? -13.689 9.457 13.790 1.00 87.12 82 HIS A CA 1
ATOM 654 C C . HIS A 1 82 ? -13.126 10.349 14.907 1.00 87.12 82 HIS A C 1
ATOM 656 O O . HIS A 1 82 ? -12.445 9.893 15.827 1.00 87.12 82 HIS A O 1
ATOM 662 N N . GLN A 1 83 ? -13.413 11.648 14.834 1.00 80.81 83 GLN A N 1
ATOM 663 C CA . GLN A 1 83 ? -13.142 12.569 15.939 1.00 80.81 83 GLN A CA 1
ATOM 664 C C . GLN A 1 83 ? -14.212 12.403 17.013 1.00 80.81 83 GLN A C 1
ATOM 666 O O . GLN A 1 83 ? -15.396 12.262 16.692 1.00 80.81 83 GLN A O 1
ATOM 671 N N . PHE A 1 84 ? -13.814 12.436 18.283 1.00 71.00 84 PHE A N 1
ATOM 672 C CA . PHE A 1 84 ? -14.757 12.428 19.399 1.00 71.00 84 PHE A CA 1
ATOM 673 C C . PHE A 1 84 ? -14.621 13.698 20.249 1.00 71.00 84 PHE A C 1
ATOM 675 O O . PHE A 1 84 ? -13.521 14.177 20.525 1.00 71.00 84 PHE A O 1
ATOM 682 N N . GLY A 1 85 ? -15.766 14.237 20.677 1.00 68.69 85 GLY A N 1
ATOM 683 C CA . GLY A 1 85 ? -15.861 15.491 21.433 1.00 68.69 85 GLY A CA 1
ATOM 684 C C . GLY A 1 85 ? -16.013 16.745 20.558 1.00 68.69 85 GLY A C 1
ATOM 685 O O . GLY A 1 85 ? -15.971 16.680 19.335 1.00 68.69 85 GLY A O 1
ATOM 686 N N . GLN A 1 86 ? -16.210 17.903 21.199 1.00 68.44 86 GLN A N 1
ATOM 687 C CA . GLN A 1 86 ? -16.354 19.218 20.539 1.00 68.44 86 GLN A CA 1
ATOM 688 C C . GLN A 1 86 ? -15.009 19.880 20.185 1.00 68.44 86 GLN A C 1
ATOM 690 O O . GLN A 1 86 ? -14.958 21.060 19.838 1.00 68.44 86 GLN A O 1
ATOM 695 N N . TYR A 1 87 ? -13.904 19.148 20.299 1.00 62.69 87 TYR A N 1
ATOM 696 C CA . TYR A 1 87 ? -12.591 19.662 19.938 1.00 62.69 87 TYR A CA 1
ATOM 697 C C . TYR A 1 87 ? -12.536 19.862 18.416 1.00 62.69 87 TYR A C 1
ATOM 699 O O . TYR A 1 87 ? -12.989 19.003 17.664 1.00 62.69 87 TYR A O 1
ATOM 707 N N . GLY A 1 88 ? -12.033 21.016 17.965 1.00 63.16 88 GLY A N 1
ATOM 708 C CA . GLY A 1 88 ? -11.937 21.355 16.541 1.00 63.16 88 GLY A CA 1
ATOM 709 C C . GLY A 1 88 ? -10.999 20.428 15.751 1.00 63.16 88 GLY A C 1
ATOM 710 O O . GLY A 1 88 ? -10.602 19.359 16.215 1.00 63.16 88 GLY A O 1
ATOM 711 N N . ARG A 1 89 ? -10.590 20.844 14.541 1.00 60.06 89 ARG A N 1
ATOM 712 C CA . ARG A 1 89 ? -9.601 20.090 13.745 1.00 60.06 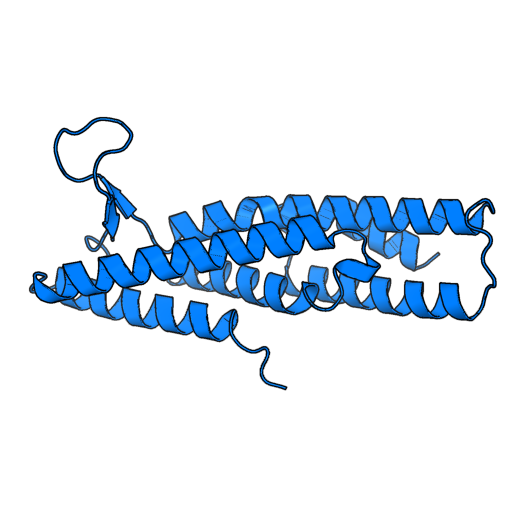89 ARG A CA 1
ATOM 713 C C . ARG A 1 89 ? -8.357 19.785 14.595 1.00 60.06 89 ARG A C 1
ATOM 715 O O . ARG A 1 89 ? -7.661 20.711 14.995 1.00 60.06 89 ARG A O 1
ATOM 722 N N . GLY A 1 90 ? -8.092 18.500 14.838 1.00 61.62 90 GLY A N 1
ATOM 723 C CA . GLY A 1 90 ? -6.980 18.028 15.676 1.00 61.62 90 GLY A CA 1
ATOM 724 C C . GLY A 1 90 ? -7.393 17.441 17.030 1.00 61.62 90 GLY A C 1
ATOM 725 O O . GLY A 1 90 ? -6.523 17.099 17.825 1.00 61.62 90 GLY A O 1
ATOM 726 N N . GLY A 1 91 ? -8.697 17.312 17.301 1.00 67.06 91 GLY A N 1
ATOM 727 C CA . GLY A 1 91 ? -9.199 16.565 18.452 1.00 67.06 91 GLY A CA 1
ATOM 728 C C . GLY A 1 91 ? -8.788 15.084 18.436 1.00 67.06 91 GLY A C 1
ATOM 729 O O . GLY A 1 91 ? -8.439 14.544 17.381 1.00 67.06 91 GLY A O 1
ATOM 730 N N . PRO A 1 92 ? -8.829 14.411 19.596 1.00 76.62 92 PRO A N 1
ATOM 731 C CA . PRO A 1 92 ? -8.439 13.012 19.699 1.00 76.62 92 PRO A CA 1
ATOM 732 C C . PRO A 1 92 ? -9.318 12.123 18.797 1.00 76.62 92 PRO A C 1
ATOM 734 O O . PRO A 1 92 ? -10.527 12.331 18.660 1.00 76.62 92 PRO A O 1
ATOM 737 N N . MET A 1 93 ? -8.678 11.155 18.137 1.00 85.56 93 MET A N 1
ATOM 738 C CA . MET A 1 93 ? -9.287 10.279 17.131 1.00 85.56 93 MET A CA 1
ATOM 739 C C . MET A 1 93 ? -9.481 8.865 17.685 1.00 85.56 93 MET A C 1
ATOM 741 O O . MET A 1 93 ? -8.621 8.369 18.414 1.00 85.56 93 MET A O 1
ATOM 745 N N . ARG A 1 94 ? -10.598 8.220 17.333 1.00 88.19 94 ARG A N 1
ATOM 746 C CA . ARG A 1 94 ? -10.931 6.829 17.693 1.00 88.19 94 ARG A CA 1
ATOM 747 C C . ARG A 1 94 ? -11.380 6.043 16.464 1.00 88.19 94 ARG A C 1
ATOM 749 O O . ARG A 1 94 ? -11.979 6.651 15.577 1.00 88.19 94 ARG A O 1
ATOM 756 N N . PRO A 1 95 ? -11.102 4.734 16.378 1.00 92.25 95 PRO A N 1
ATOM 757 C CA . PRO A 1 95 ? -11.654 3.876 15.337 1.00 92.25 95 PRO A CA 1
ATOM 758 C C . PRO A 1 95 ? -13.179 3.997 15.258 1.00 92.25 95 PRO A C 1
ATOM 760 O O . PRO A 1 95 ? -13.860 4.003 16.284 1.00 92.25 95 PRO A O 1
ATOM 763 N N . ASP A 1 96 ? -13.726 4.108 14.049 1.00 92.19 96 ASP A N 1
ATOM 764 C CA . ASP A 1 96 ? -15.174 4.070 13.841 1.00 92.19 96 ASP A CA 1
ATOM 765 C C . ASP A 1 96 ? -15.670 2.622 13.847 1.00 92.19 96 ASP A C 1
ATOM 767 O O . ASP A 1 96 ? -15.531 1.880 12.878 1.00 92.19 96 ASP A O 1
ATOM 771 N N . LEU A 1 97 ? -16.266 2.243 14.976 1.00 92.88 97 LEU A N 1
ATOM 772 C CA . LEU A 1 97 ? -16.808 0.910 15.237 1.00 92.88 97 LEU A CA 1
ATOM 773 C C . LEU A 1 97 ? -18.324 0.834 15.021 1.00 92.88 97 LEU A C 1
ATOM 775 O O . LEU A 1 97 ? -18.952 -0.171 15.369 1.00 92.88 97 LEU A O 1
ATOM 779 N N . GLY A 1 98 ? -18.943 1.894 14.490 1.00 90.19 98 GLY A N 1
ATOM 780 C CA . GLY A 1 98 ? -20.392 1.959 14.288 1.00 90.19 98 GLY A CA 1
ATOM 781 C C . GLY A 1 98 ? -20.896 0.977 13.231 1.00 90.19 98 GLY A C 1
ATOM 782 O O . GLY A 1 98 ? -22.073 0.612 13.229 1.00 90.19 98 GLY A O 1
ATOM 783 N N . LYS A 1 99 ? -20.009 0.527 12.341 1.00 93.19 99 LYS A N 1
ATOM 784 C CA . LYS A 1 99 ? -20.288 -0.450 11.286 1.00 93.19 99 LYS A CA 1
ATOM 785 C C . LYS A 1 99 ? -19.179 -1.492 11.243 1.00 93.19 99 LYS A C 1
ATOM 787 O O . LYS A 1 99 ? -18.051 -1.207 11.624 1.00 93.19 99 LYS A O 1
ATOM 792 N N . ALA A 1 100 ? -19.517 -2.683 10.761 1.00 93.88 100 ALA A N 1
ATOM 793 C CA . ALA A 1 100 ? -18.527 -3.711 10.481 1.00 93.88 100 ALA A CA 1
ATOM 794 C C . ALA A 1 100 ? -17.566 -3.259 9.358 1.00 93.88 100 ALA A C 1
ATOM 796 O O . ALA A 1 100 ? -17.954 -2.421 8.530 1.00 93.88 100 ALA A O 1
ATOM 797 N N . PRO A 1 101 ? -16.349 -3.826 9.294 1.00 95.06 101 PRO A N 1
ATOM 798 C CA . PRO A 1 101 ? -15.400 -3.538 8.227 1.00 95.06 101 PRO A CA 1
ATOM 799 C C . PRO A 1 101 ? -15.983 -3.822 6.837 1.00 95.06 101 PRO A C 1
ATOM 801 O O . PRO A 1 101 ? -16.609 -4.857 6.593 1.00 95.06 101 PRO A O 1
ATOM 804 N N . ASP A 1 102 ? -15.745 -2.910 5.898 1.00 96.38 102 ASP A N 1
ATOM 805 C CA . ASP A 1 102 ? -16.159 -3.077 4.505 1.00 96.38 102 ASP A CA 1
ATOM 806 C C . ASP A 1 102 ? -15.143 -3.954 3.764 1.00 96.38 102 ASP A C 1
ATOM 808 O O . ASP A 1 102 ? -14.051 -3.497 3.418 1.00 96.38 102 ASP A O 1
ATOM 812 N N . ARG A 1 103 ? -15.522 -5.210 3.493 1.00 94.50 103 ARG A N 1
ATOM 813 C CA . ARG A 1 103 ? -14.668 -6.189 2.798 1.00 94.50 103 ARG A CA 1
ATOM 814 C C . ARG A 1 103 ? -14.123 -5.660 1.475 1.00 94.50 103 ARG A C 1
ATOM 816 O O . ARG A 1 103 ? -12.938 -5.784 1.218 1.00 94.50 103 ARG A O 1
ATOM 823 N N . SER A 1 104 ? -14.949 -4.969 0.691 1.00 94.56 104 SER A N 1
ATOM 824 C CA . SER A 1 104 ? -14.524 -4.454 -0.613 1.00 94.56 104 SER A CA 1
ATOM 825 C C . SER A 1 104 ? -13.436 -3.382 -0.510 1.00 94.56 104 SER A C 1
ATOM 827 O O . SER A 1 104 ? -12.634 -3.221 -1.428 1.00 94.56 104 SER A O 1
ATOM 829 N N . ARG A 1 105 ? -13.396 -2.635 0.600 1.00 95.06 105 ARG A N 1
ATOM 830 C CA . ARG A 1 105 ? -12.335 -1.657 0.872 1.00 95.06 105 ARG A CA 1
ATOM 831 C C . ARG A 1 105 ? -11.087 -2.334 1.409 1.00 95.06 105 ARG A C 1
ATOM 833 O O . ARG A 1 105 ? -9.993 -1.947 1.013 1.00 95.06 105 ARG A O 1
ATOM 840 N N . LEU A 1 106 ? -11.252 -3.338 2.268 1.00 95.81 106 LEU A N 1
ATOM 841 C CA . LEU A 1 106 ? -10.139 -4.143 2.764 1.00 95.81 106 LEU A CA 1
ATOM 842 C C . LEU A 1 106 ? -9.405 -4.835 1.612 1.00 95.81 106 LEU A C 1
ATOM 844 O O . LEU A 1 106 ? -8.192 -4.689 1.523 1.00 95.81 106 LEU A O 1
ATOM 848 N N . ASP A 1 107 ? -10.128 -5.452 0.675 1.00 93.75 107 ASP A N 1
ATOM 849 C CA . ASP A 1 107 ? -9.542 -6.121 -0.497 1.00 93.75 107 ASP A CA 1
ATOM 850 C C . ASP A 1 107 ? -8.720 -5.147 -1.365 1.00 93.75 107 ASP A C 1
ATOM 852 O O . ASP A 1 107 ? -7.649 -5.483 -1.874 1.00 93.75 107 ASP A O 1
ATOM 856 N N . ARG A 1 108 ? -9.191 -3.899 -1.517 1.00 93.06 108 ARG A N 1
ATOM 857 C CA . ARG A 1 108 ? -8.450 -2.851 -2.245 1.00 93.06 108 ARG A CA 1
ATOM 858 C C . ARG A 1 108 ? -7.174 -2.452 -1.526 1.00 93.06 108 ARG A C 1
ATOM 860 O O . ARG A 1 108 ? -6.140 -2.298 -2.173 1.00 93.06 108 ARG A O 1
ATOM 867 N N . VAL A 1 109 ? -7.240 -2.263 -0.210 1.00 95.19 109 VAL A N 1
ATOM 868 C CA . VAL A 1 109 ? -6.052 -1.947 0.588 1.00 95.19 109 VAL A CA 1
ATOM 869 C C . VAL A 1 109 ? -5.072 -3.108 0.528 1.00 95.19 109 VAL A C 1
ATOM 871 O O . VAL A 1 109 ? -3.897 -2.875 0.280 1.00 95.19 109 VAL A O 1
ATOM 874 N N . GLU A 1 110 ? -5.535 -4.349 0.637 1.00 94.81 110 GLU A N 1
ATOM 875 C CA . GLU A 1 110 ? -4.692 -5.535 0.502 1.00 94.81 110 GLU A CA 1
ATOM 876 C C . GLU A 1 110 ? -3.963 -5.568 -0.851 1.00 94.81 110 GLU A C 1
ATOM 878 O O . GLU A 1 110 ? -2.750 -5.774 -0.894 1.00 94.81 110 GLU A O 1
ATOM 883 N N . ALA A 1 111 ? -4.658 -5.273 -1.956 1.00 93.81 111 ALA A N 1
ATOM 884 C CA . ALA A 1 111 ? -4.029 -5.136 -3.270 1.00 93.81 111 ALA A CA 1
ATOM 885 C C . ALA A 1 111 ? -2.961 -4.023 -3.296 1.00 93.81 111 ALA A C 1
ATOM 887 O O . ALA A 1 111 ? -1.871 -4.224 -3.836 1.00 93.81 111 ALA A O 1
ATOM 888 N N . CYS A 1 112 ? -3.224 -2.879 -2.653 1.00 94.25 112 CYS A N 1
ATOM 889 C CA . CYS A 1 112 ? -2.236 -1.806 -2.497 1.00 94.25 112 CYS A CA 1
ATOM 890 C C . CYS A 1 112 ? -1.001 -2.284 -1.716 1.00 94.25 112 CYS A C 1
ATOM 892 O O . CYS A 1 112 ? 0.128 -2.022 -2.128 1.00 94.25 112 CYS A O 1
ATOM 894 N N . LEU A 1 113 ? -1.188 -3.021 -0.618 1.00 94.00 113 LEU A N 1
ATOM 895 C CA . LEU A 1 113 ? -0.090 -3.545 0.201 1.00 94.00 113 LEU A CA 1
ATOM 896 C C . LEU A 1 113 ? 0.737 -4.589 -0.553 1.00 94.00 113 LEU A C 1
ATOM 898 O O . LEU A 1 113 ? 1.967 -4.518 -0.532 1.00 94.00 113 LEU A O 1
ATOM 902 N N . ARG A 1 114 ? 0.087 -5.501 -1.290 1.00 93.81 114 ARG A N 1
ATOM 903 C CA . ARG A 1 114 ? 0.766 -6.456 -2.184 1.00 93.81 114 ARG A CA 1
ATOM 904 C C . ARG A 1 114 ? 1.607 -5.737 -3.234 1.00 93.81 114 ARG A C 1
ATOM 906 O O . ARG A 1 114 ? 2.751 -6.131 -3.472 1.00 93.81 114 ARG A O 1
ATOM 913 N N . PHE A 1 115 ? 1.084 -4.656 -3.810 1.00 94.00 115 PHE A N 1
ATOM 914 C CA . PHE A 1 115 ? 1.827 -3.820 -4.748 1.00 94.00 115 PHE A CA 1
ATOM 915 C C . PHE A 1 115 ? 3.055 -3.173 -4.097 1.00 94.00 115 PHE A C 1
ATOM 917 O O . PHE A 1 115 ? 4.162 -3.306 -4.621 1.00 94.00 115 PHE A O 1
ATOM 924 N N . VAL A 1 116 ? 2.892 -2.524 -2.934 1.00 92.75 116 VAL A N 1
ATOM 925 C CA . VAL A 1 116 ? 4.002 -1.908 -2.177 1.00 92.75 116 VAL A CA 1
ATOM 926 C C . VAL A 1 116 ? 5.080 -2.942 -1.860 1.00 92.75 116 VAL A C 1
ATOM 928 O O . VAL A 1 116 ? 6.263 -2.696 -2.118 1.00 92.75 116 VAL A O 1
ATOM 931 N N . ARG A 1 117 ? 4.690 -4.120 -1.362 1.00 91.56 117 ARG A N 1
ATOM 932 C CA . ARG A 1 117 ? 5.612 -5.228 -1.085 1.00 91.56 117 ARG A CA 1
ATOM 933 C C . ARG A 1 117 ? 6.356 -5.654 -2.347 1.00 91.56 117 ARG A C 1
ATOM 935 O O . ARG A 1 117 ? 7.578 -5.751 -2.347 1.00 91.56 117 ARG A O 1
ATOM 942 N N . GLY A 1 118 ? 5.629 -5.860 -3.443 1.00 91.44 118 GLY A N 1
ATOM 943 C CA . GLY A 1 118 ? 6.193 -6.325 -4.706 1.00 91.44 118 GLY A CA 1
ATOM 944 C C . GLY A 1 118 ? 7.146 -5.335 -5.375 1.00 91.44 118 GLY A C 1
ATOM 945 O O . GLY A 1 118 ? 8.116 -5.765 -6.003 1.00 91.44 118 GLY A O 1
ATOM 946 N N . VAL A 1 119 ? 6.888 -4.030 -5.252 1.00 91.06 119 VAL A N 1
ATOM 947 C CA . VAL A 1 119 ? 7.701 -2.983 -5.888 1.00 91.06 119 VAL A CA 1
ATOM 948 C C . VAL A 1 119 ? 8.921 -2.596 -5.048 1.00 91.06 119 VAL A C 1
ATOM 950 O O . VAL A 1 119 ? 9.963 -2.263 -5.611 1.00 91.06 119 VAL A O 1
ATOM 953 N N . THR A 1 120 ? 8.841 -2.703 -3.715 1.00 89.00 120 THR A N 1
ATOM 954 C CA . THR A 1 120 ? 9.930 -2.351 -2.782 1.00 89.00 120 THR A CA 1
ATOM 955 C C . THR A 1 120 ? 11.313 -2.892 -3.186 1.00 89.00 120 THR A C 1
ATOM 957 O O . THR A 1 120 ? 12.234 -2.074 -3.284 1.00 89.00 120 THR A O 1
ATOM 960 N N . PRO A 1 121 ? 11.504 -4.195 -3.489 1.00 88.06 121 PRO A N 1
ATOM 961 C CA . PRO A 1 121 ? 12.829 -4.734 -3.820 1.00 88.06 121 PRO A CA 1
ATOM 962 C C . PRO A 1 121 ? 13.400 -4.213 -5.148 1.00 88.06 121 PRO A C 1
ATOM 964 O O . PRO A 1 121 ? 14.589 -4.370 -5.413 1.00 88.06 121 PRO A O 1
ATOM 967 N N . ILE A 1 122 ? 12.575 -3.591 -5.995 1.00 88.06 122 ILE A N 1
ATOM 968 C CA . ILE A 1 122 ? 12.972 -3.099 -7.320 1.00 88.06 122 ILE A CA 1
ATOM 969 C C . ILE A 1 122 ? 12.923 -1.569 -7.441 1.00 88.06 122 ILE A C 1
ATOM 971 O O . ILE A 1 122 ? 13.420 -1.034 -8.435 1.00 88.06 122 ILE A O 1
ATOM 975 N N . CYS A 1 123 ? 12.428 -0.837 -6.434 1.00 83.50 123 CYS A N 1
ATOM 976 C CA . CYS A 1 123 ? 12.273 0.625 -6.488 1.00 83.50 123 CYS A CA 1
ATOM 977 C C . CYS A 1 123 ? 13.583 1.396 -6.729 1.00 83.50 123 CYS A C 1
ATOM 979 O O . CYS A 1 123 ? 13.550 2.476 -7.326 1.00 83.50 123 CYS A O 1
ATOM 981 N N . GLU A 1 124 ? 14.736 0.871 -6.301 1.00 80.25 124 GLU A N 1
ATOM 982 C CA . GLU A 1 124 ? 16.042 1.498 -6.557 1.00 80.25 124 GLU A CA 1
ATOM 983 C C . GLU A 1 124 ? 16.366 1.530 -8.056 1.00 80.25 124 GLU A C 1
ATOM 985 O O . GLU A 1 124 ? 16.678 2.588 -8.606 1.00 80.25 124 GLU A O 1
ATOM 990 N N . SER A 1 125 ? 16.180 0.402 -8.750 1.00 75.88 125 SER A N 1
ATOM 991 C CA . SER A 1 125 ? 16.413 0.297 -10.200 1.00 75.88 125 SER A CA 1
ATOM 992 C C . SER A 1 125 ? 15.526 1.249 -11.018 1.00 75.88 125 SER A C 1
ATOM 994 O O . SER A 1 125 ? 15.915 1.724 -12.088 1.00 75.88 125 SER A O 1
ATOM 996 N N . LEU A 1 126 ? 14.364 1.597 -10.465 1.00 78.38 126 LEU A N 1
ATOM 997 C CA . LEU A 1 126 ? 13.362 2.474 -11.065 1.00 78.38 126 LEU A CA 1
ATOM 998 C C . LEU A 1 126 ? 13.585 3.958 -10.739 1.00 78.38 126 LEU A C 1
ATOM 1000 O O . LEU A 1 126 ? 12.953 4.815 -11.349 1.00 78.38 126 LEU A O 1
ATOM 1004 N N . GLY A 1 127 ? 14.479 4.289 -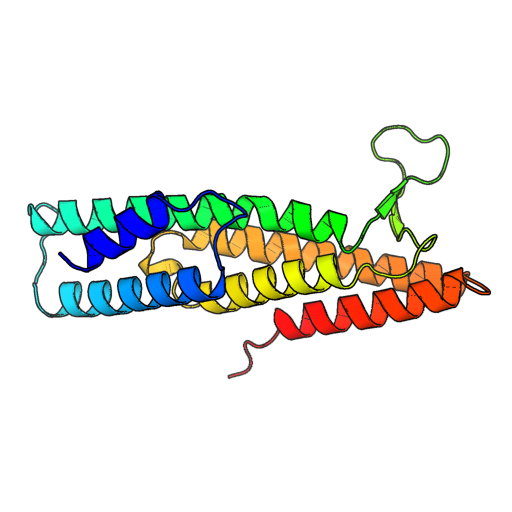9.801 1.00 78.75 127 GLY A N 1
ATOM 1005 C CA . GLY A 1 127 ? 14.642 5.661 -9.311 1.00 78.75 127 GLY A CA 1
ATOM 1006 C C . GLY A 1 127 ? 13.428 6.175 -8.525 1.00 78.75 127 GLY A C 1
ATOM 1007 O O . GLY A 1 127 ? 13.175 7.375 -8.527 1.00 78.75 127 GLY A O 1
ATOM 1008 N N . ALA A 1 128 ? 12.672 5.277 -7.883 1.00 81.44 128 ALA A N 1
ATOM 1009 C CA . ALA A 1 128 ? 11.467 5.583 -7.097 1.00 81.44 128 ALA A CA 1
ATOM 1010 C C . ALA A 1 128 ? 11.633 5.266 -5.595 1.00 81.44 128 ALA A C 1
ATOM 1012 O O . ALA A 1 128 ? 10.674 5.304 -4.829 1.00 81.44 128 ALA A O 1
ATOM 1013 N N . GLN A 1 129 ? 12.853 4.939 -5.154 1.00 85.19 129 GLN A N 1
ATOM 1014 C CA . GLN A 1 129 ? 13.138 4.413 -3.814 1.00 85.19 129 GLN A CA 1
ATOM 1015 C C . GLN A 1 129 ? 12.650 5.308 -2.667 1.00 85.19 129 GLN A C 1
ATOM 1017 O O . GLN A 1 129 ? 12.063 4.801 -1.713 1.00 85.19 129 GLN A O 1
ATOM 1022 N N . SER A 1 130 ? 12.888 6.622 -2.741 1.00 86.44 130 SER A N 1
ATOM 1023 C CA . SER A 1 130 ? 12.467 7.564 -1.695 1.00 86.44 130 SER A CA 1
ATOM 1024 C C . SER A 1 130 ? 10.948 7.594 -1.541 1.00 86.44 130 SER A C 1
ATOM 1026 O O . SER A 1 130 ? 10.446 7.539 -0.421 1.00 86.44 130 SER A O 1
ATOM 1028 N N . HIS A 1 131 ? 10.225 7.613 -2.661 1.00 87.38 131 HIS A N 1
ATOM 1029 C CA . HIS A 1 131 ? 8.765 7.620 -2.685 1.00 87.38 131 HIS A CA 1
ATOM 1030 C C . HIS A 1 131 ? 8.182 6.299 -2.175 1.00 87.38 131 HIS A C 1
ATOM 1032 O O . HIS A 1 131 ? 7.340 6.314 -1.280 1.00 87.38 131 HIS A O 1
ATOM 1038 N N . CYS A 1 132 ? 8.700 5.157 -2.647 1.00 88.38 132 CYS A N 1
ATOM 1039 C CA . CYS A 1 132 ? 8.289 3.838 -2.153 1.00 88.38 132 CYS A CA 1
ATOM 1040 C C . CYS A 1 132 ? 8.483 3.714 -0.634 1.00 88.38 132 CYS A C 1
ATOM 1042 O O . CYS A 1 132 ? 7.581 3.265 0.071 1.00 88.38 132 CYS A O 1
ATOM 1044 N N . ARG A 1 133 ? 9.644 4.151 -0.119 1.00 89.25 133 ARG A N 1
ATOM 1045 C CA . ARG A 1 133 ? 9.946 4.125 1.319 1.00 89.25 133 ARG A CA 1
ATOM 1046 C C . ARG A 1 133 ? 9.007 5.034 2.107 1.00 89.25 133 ARG A C 1
ATOM 1048 O O . ARG A 1 133 ? 8.517 4.619 3.149 1.00 89.25 133 ARG A O 1
ATOM 1055 N N . SER A 1 134 ? 8.756 6.248 1.615 1.00 91.31 134 SER A N 1
ATOM 1056 C CA . SER A 1 134 ? 7.850 7.197 2.268 1.00 91.31 134 SER A CA 1
ATOM 1057 C C . SER A 1 134 ? 6.444 6.620 2.410 1.00 91.31 134 SER A C 1
ATOM 1059 O O . SER A 1 134 ? 5.866 6.680 3.489 1.00 91.31 134 SER A O 1
ATOM 1061 N N . ILE A 1 135 ? 5.912 6.022 1.343 1.00 91.44 135 ILE A N 1
ATOM 1062 C CA . ILE A 1 135 ? 4.559 5.456 1.347 1.00 91.44 135 ILE A CA 1
ATOM 1063 C C . ILE A 1 135 ? 4.474 4.223 2.239 1.00 91.44 135 ILE A C 1
ATOM 1065 O O . ILE A 1 135 ? 3.539 4.114 3.028 1.00 91.44 135 ILE A O 1
ATOM 1069 N N . ARG A 1 136 ? 5.467 3.326 2.178 1.00 91.06 136 ARG A N 1
ATOM 1070 C CA . ARG A 1 136 ? 5.540 2.182 3.099 1.00 91.06 136 ARG A CA 1
ATOM 1071 C C . ARG A 1 136 ? 5.532 2.652 4.555 1.00 91.06 136 ARG A C 1
ATOM 1073 O O . ARG A 1 136 ? 4.713 2.177 5.331 1.00 91.06 136 ARG A O 1
ATOM 1080 N N . GLN A 1 137 ? 6.357 3.643 4.894 1.00 92.19 137 GLN A N 1
ATOM 1081 C CA . GLN A 1 137 ? 6.405 4.199 6.245 1.00 92.19 137 GLN A CA 1
ATOM 1082 C C . GLN A 1 137 ? 5.067 4.821 6.673 1.00 92.19 137 GLN A C 1
ATOM 1084 O O . GLN A 1 137 ? 4.642 4.617 7.805 1.00 92.19 137 GLN A O 1
ATOM 1089 N N . GLN A 1 138 ? 4.397 5.569 5.790 1.00 92.69 138 GLN A N 1
ATOM 1090 C CA . GLN A 1 138 ? 3.082 6.160 6.075 1.00 92.69 138 GLN A CA 1
ATOM 1091 C C . GLN A 1 138 ? 2.033 5.089 6.386 1.00 92.69 138 GLN A C 1
ATOM 1093 O O . GLN A 1 138 ? 1.284 5.227 7.351 1.00 92.69 138 GLN A O 1
ATOM 1098 N N . ILE A 1 139 ? 2.013 4.011 5.600 1.00 92.88 139 ILE A N 1
ATOM 1099 C CA . ILE A 1 139 ? 1.118 2.870 5.806 1.00 92.88 139 ILE A CA 1
ATOM 1100 C C . ILE A 1 139 ? 1.411 2.190 7.148 1.00 92.88 139 ILE A C 1
ATOM 1102 O O . ILE A 1 139 ? 0.490 1.994 7.936 1.00 92.88 139 ILE A O 1
ATOM 1106 N N . GLU A 1 140 ? 2.678 1.871 7.432 1.00 92.38 140 GLU A N 1
ATOM 1107 C CA . GLU A 1 140 ? 3.094 1.226 8.689 1.00 92.38 140 GLU A CA 1
ATOM 1108 C C . GLU A 1 140 ? 2.722 2.082 9.907 1.00 92.38 140 GLU A C 1
ATOM 1110 O O . GLU A 1 140 ? 2.155 1.579 10.874 1.00 92.38 140 GLU A O 1
ATOM 1115 N N . THR A 1 141 ? 2.979 3.392 9.849 1.00 93.38 141 THR A N 1
ATOM 1116 C CA . THR A 1 141 ? 2.619 4.328 10.923 1.00 93.38 141 THR A CA 1
ATOM 1117 C C . THR A 1 141 ? 1.108 4.411 11.125 1.00 93.38 141 THR A C 1
ATOM 1119 O O . THR A 1 141 ? 0.648 4.458 12.267 1.00 93.38 141 THR A O 1
ATOM 1122 N N . TYR A 1 142 ? 0.331 4.428 10.042 1.00 93.50 142 TYR A N 1
ATOM 1123 C CA . TYR A 1 142 ? -1.123 4.475 10.133 1.00 93.50 142 TYR A CA 1
ATOM 1124 C C . TYR A 1 142 ? -1.695 3.199 10.751 1.00 93.50 142 TYR A C 1
ATOM 1126 O O . TYR A 1 142 ? -2.502 3.289 11.674 1.00 93.50 142 TYR A O 1
ATOM 1134 N N . LEU A 1 143 ? -1.265 2.029 10.267 1.00 92.88 143 LEU A N 1
ATOM 1135 C CA . LEU A 1 143 ? -1.723 0.737 10.778 1.00 92.88 143 LEU A CA 1
ATOM 1136 C C . LEU A 1 143 ? -1.398 0.587 12.266 1.00 92.88 143 LEU A C 1
ATOM 1138 O O . LEU A 1 143 ? -2.313 0.347 13.050 1.00 92.88 143 LEU A O 1
ATOM 1142 N N . ALA A 1 144 ? -0.154 0.863 12.672 1.00 91.94 144 ALA A N 1
ATOM 1143 C CA . ALA A 1 144 ? 0.248 0.804 14.078 1.00 91.94 144 ALA A CA 1
ATOM 1144 C C . ALA A 1 144 ? -0.598 1.742 14.957 1.00 91.94 144 ALA A C 1
ATOM 1146 O O . ALA A 1 144 ? -1.130 1.337 15.990 1.00 91.94 144 ALA A O 1
ATOM 1147 N N . SER A 1 145 ? -0.803 2.991 14.517 1.00 92.38 145 SER A N 1
ATOM 1148 C CA . SER A 1 145 ? -1.647 3.937 15.254 1.00 92.38 145 SER A CA 1
ATOM 1149 C C . SER A 1 145 ? -3.109 3.493 15.327 1.00 92.38 145 SER A C 1
ATOM 1151 O O . SER A 1 145 ? -3.795 3.843 16.290 1.00 92.38 145 SER A O 1
ATOM 1153 N N . TYR A 1 146 ? -3.623 2.812 14.304 1.00 93.62 146 TYR A N 1
ATOM 1154 C CA . TYR A 1 146 ? -4.991 2.307 14.288 1.00 93.62 146 TYR A CA 1
ATOM 1155 C C . TYR A 1 146 ? -5.154 1.132 15.247 1.00 93.62 146 TYR A C 1
ATOM 1157 O O . TYR A 1 146 ? -6.085 1.136 16.051 1.00 93.62 146 TYR A O 1
ATOM 1165 N N . GLU A 1 147 ? -4.224 0.178 15.219 1.00 92.38 147 GLU A N 1
ATOM 1166 C CA . GLU A 1 147 ? -4.205 -0.981 16.114 1.00 92.38 147 GLU A CA 1
ATOM 1167 C C . GLU A 1 147 ? -4.125 -0.575 17.583 1.00 92.38 147 GLU A C 1
ATOM 1169 O O . GLU A 1 147 ? -4.945 -1.027 18.384 1.00 92.38 147 GLU A O 1
ATOM 1174 N N . ASP A 1 148 ? -3.216 0.339 17.935 1.00 92.12 148 ASP A N 1
ATOM 1175 C CA . ASP A 1 148 ? -3.076 0.834 19.308 1.00 92.12 148 ASP A CA 1
ATOM 1176 C C . ASP A 1 148 ? -4.405 1.389 19.840 1.00 92.12 148 ASP A C 1
ATOM 1178 O O . ASP A 1 148 ? -4.863 1.038 20.932 1.00 92.12 148 ASP A O 1
ATOM 1182 N N . ARG A 1 149 ? -5.080 2.218 19.036 1.00 92.25 149 ARG A N 1
ATOM 1183 C CA . ARG A 1 149 ? -6.378 2.799 19.404 1.00 92.25 149 ARG A CA 1
ATOM 1184 C C . ARG A 1 149 ? -7.500 1.772 19.414 1.00 92.25 149 ARG A C 1
ATOM 1186 O O . ARG A 1 149 ? -8.401 1.860 20.245 1.00 92.25 149 ARG A O 1
ATOM 1193 N N . LEU A 1 150 ? -7.458 0.794 18.520 1.00 93.12 150 LEU A N 1
ATOM 1194 C CA . LEU A 1 150 ? -8.446 -0.273 18.465 1.00 93.12 150 LEU A CA 1
ATOM 1195 C C . LEU A 1 150 ? -8.373 -1.169 19.702 1.00 93.12 150 LEU A C 1
ATOM 1197 O O . LEU A 1 150 ? -9.409 -1.534 20.257 1.00 93.12 150 LEU A O 1
ATOM 1201 N N . LEU A 1 151 ? -7.166 -1.464 20.186 1.00 92.38 151 LEU A N 1
ATOM 1202 C CA . LEU A 1 151 ? -6.950 -2.200 21.431 1.00 92.38 151 LEU A CA 1
ATOM 1203 C C . LEU A 1 151 ? -7.444 -1.420 22.656 1.00 92.38 151 LEU A C 1
ATOM 1205 O O . LEU A 1 151 ? -7.998 -2.021 23.580 1.00 92.38 151 LEU A O 1
ATOM 1209 N N . GLU A 1 152 ? -7.279 -0.095 22.676 1.00 91.56 152 GLU A N 1
ATOM 1210 C CA . GLU A 1 152 ? -7.861 0.768 23.711 1.00 91.56 152 GLU A CA 1
ATOM 1211 C C . GLU A 1 152 ? -9.397 0.713 23.697 1.00 91.56 152 GLU A C 1
ATOM 1213 O O . GLU A 1 152 ? -10.010 0.492 24.745 1.00 91.56 152 GLU A O 1
ATOM 1218 N N . GLU A 1 153 ? -10.025 0.839 22.524 1.00 90.06 153 GLU A N 1
ATOM 1219 C CA . GLU A 1 153 ? -11.487 0.794 22.385 1.00 90.06 153 GLU A CA 1
ATOM 1220 C C . GLU A 1 153 ? -12.066 -0.594 22.689 1.00 90.06 153 GLU A C 1
ATOM 1222 O O . GLU A 1 153 ? -13.102 -0.708 23.347 1.00 90.06 153 GLU A O 1
ATOM 1227 N N . LEU A 1 154 ? -11.375 -1.674 22.312 1.00 91.69 154 LEU A N 1
ATOM 1228 C CA . LEU A 1 154 ? -11.784 -3.049 22.620 1.00 91.69 154 LEU A CA 1
ATOM 1229 C C . LEU A 1 154 ? -11.980 -3.286 24.122 1.00 91.69 154 LEU A C 1
ATOM 1231 O O . LEU A 1 154 ? -12.885 -4.028 24.509 1.00 91.69 154 LEU A O 1
ATOM 1235 N N . ARG A 1 155 ? -11.179 -2.631 24.974 1.00 91.19 155 ARG A N 1
ATOM 1236 C CA . ARG A 1 155 ? -11.270 -2.758 26.441 1.00 91.19 155 ARG A CA 1
ATOM 1237 C C . ARG A 1 155 ? -12.570 -2.193 27.010 1.00 91.19 155 ARG A C 1
ATOM 1239 O O . ARG A 1 155 ? -13.023 -2.673 28.048 1.00 91.19 155 ARG A O 1
ATOM 1246 N N . VAL A 1 156 ? -13.155 -1.190 26.357 1.00 91.19 156 VAL A N 1
ATOM 1247 C CA . VAL A 1 156 ? -14.347 -0.468 26.842 1.00 91.19 156 VAL A CA 1
ATOM 1248 C C . VAL A 1 156 ? -15.607 -0.751 26.017 1.00 91.19 156 VAL A C 1
ATOM 1250 O O . VAL A 1 156 ? -16.716 -0.564 26.516 1.00 91.19 156 VAL A O 1
ATOM 1253 N N . SER A 1 157 ? -15.454 -1.240 24.786 1.00 90.38 157 SER A N 1
ATOM 1254 C CA . SER A 1 157 ? -16.551 -1.575 23.874 1.00 90.38 157 SER A CA 1
ATOM 1255 C C . SER A 1 157 ? -17.422 -2.733 24.382 1.00 90.38 157 SER A C 1
ATOM 1257 O O . SER A 1 157 ? -16.961 -3.660 25.054 1.00 90.38 157 SER A O 1
ATOM 1259 N N . GLN A 1 158 ? -18.712 -2.692 24.042 1.00 91.12 158 GLN A N 1
ATOM 1260 C CA . GLN A 1 158 ? -19.706 -3.711 24.395 1.00 91.12 158 GLN A CA 1
ATOM 1261 C C . GLN A 1 158 ? -20.648 -3.974 23.212 1.00 91.12 158 GLN A C 1
ATOM 1263 O O . GLN A 1 158 ? -20.766 -3.151 22.300 1.00 91.12 158 GLN A O 1
ATOM 1268 N N . GLY A 1 159 ? -21.335 -5.120 23.233 1.00 94.31 159 GLY A N 1
ATOM 1269 C CA . GLY A 1 159 ? -22.312 -5.494 22.204 1.00 94.31 159 GLY A CA 1
ATOM 1270 C C . GLY A 1 159 ? -21.724 -5.478 20.789 1.00 94.31 159 GLY A C 1
ATOM 1271 O O . GLY A 1 159 ? -20.587 -5.895 20.578 1.00 94.31 159 GLY A O 1
ATOM 1272 N N . THR A 1 160 ? -22.482 -4.953 19.824 1.00 93.06 160 THR A N 1
ATOM 1273 C CA . THR A 1 160 ? -22.095 -4.901 18.402 1.00 93.06 160 THR A CA 1
ATOM 1274 C C . THR A 1 160 ? -20.792 -4.142 18.156 1.00 93.06 160 THR A C 1
ATOM 1276 O O . THR A 1 160 ? -20.006 -4.540 17.305 1.00 93.06 160 THR A O 1
ATOM 1279 N N . SER A 1 161 ? -20.526 -3.078 18.920 1.00 91.50 161 SER A N 1
ATOM 1280 C CA . SER A 1 161 ? -19.285 -2.301 18.798 1.00 91.50 161 SER A CA 1
ATOM 1281 C C . SER A 1 161 ? -18.055 -3.154 19.124 1.00 91.50 161 SER A C 1
ATOM 1283 O O . SER A 1 161 ? -17.051 -3.071 18.422 1.00 91.50 161 SER A O 1
ATOM 1285 N N . ARG A 1 162 ? -18.156 -4.045 20.122 1.00 93.44 162 ARG A N 1
ATOM 1286 C CA . ARG A 1 162 ? -17.083 -4.986 20.470 1.00 93.44 162 ARG A CA 1
ATOM 1287 C C . ARG A 1 162 ? -16.861 -6.043 19.393 1.00 93.44 162 ARG A C 1
ATOM 1289 O O . ARG A 1 162 ? -15.716 -6.381 19.114 1.00 93.44 162 ARG A O 1
ATOM 1296 N N . THR A 1 163 ? -17.935 -6.551 18.788 1.00 95.38 163 THR A N 1
ATOM 1297 C CA . THR A 1 163 ? -17.840 -7.474 17.647 1.00 95.38 163 THR A CA 1
ATOM 1298 C C . THR A 1 163 ? -17.143 -6.803 16.467 1.00 95.38 163 THR A C 1
ATOM 1300 O O . THR A 1 163 ? -16.128 -7.311 16.006 1.00 95.38 163 THR A O 1
ATOM 1303 N N . ASN A 1 164 ? -17.603 -5.614 16.061 1.00 95.75 164 ASN A N 1
ATOM 1304 C CA . ASN A 1 164 ? -16.994 -4.861 14.962 1.00 95.75 164 ASN A CA 1
ATOM 1305 C C . ASN A 1 164 ? -15.517 -4.548 15.237 1.00 95.75 164 ASN A C 1
ATOM 1307 O O . ASN A 1 164 ? -14.697 -4.618 14.330 1.00 95.75 164 ASN A O 1
ATOM 1311 N N . ALA A 1 165 ? -15.163 -4.217 16.481 1.00 94.12 165 ALA A N 1
ATOM 1312 C CA . ALA A 1 165 ? -13.777 -3.973 16.862 1.00 94.12 165 ALA A CA 1
ATOM 1313 C C . ALA A 1 165 ? -12.898 -5.226 16.742 1.00 94.12 165 ALA A C 1
ATOM 1315 O O . ALA A 1 165 ? -11.746 -5.122 16.331 1.00 94.12 165 ALA A O 1
ATOM 1316 N N . GLY A 1 166 ? -13.444 -6.406 17.055 1.00 94.62 166 GLY A N 1
ATOM 1317 C CA . GLY A 1 166 ? -12.785 -7.685 16.791 1.00 94.62 166 GLY A CA 1
ATOM 1318 C C . GLY A 1 166 ? -12.559 -7.915 15.295 1.00 94.62 166 GLY A C 1
ATOM 1319 O O . GLY A 1 166 ? -11.442 -8.230 14.893 1.00 94.62 166 GLY A O 1
ATOM 1320 N N . ASP A 1 167 ? -13.577 -7.663 14.471 1.00 96.19 167 ASP A N 1
ATOM 1321 C CA . ASP A 1 167 ? -13.483 -7.810 13.013 1.00 96.19 167 ASP A CA 1
ATOM 1322 C C . ASP A 1 167 ? -12.455 -6.837 12.402 1.00 96.19 167 ASP A C 1
ATOM 1324 O O . ASP A 1 167 ? -11.687 -7.209 11.512 1.00 96.19 167 ASP A O 1
ATOM 1328 N N . PHE A 1 168 ? -12.406 -5.590 12.889 1.00 96.56 168 PHE A N 1
ATOM 1329 C CA . PHE A 1 168 ? -11.386 -4.614 12.492 1.00 96.56 168 PHE A CA 1
ATOM 1330 C C . PHE A 1 168 ? -9.982 -5.031 12.929 1.00 96.56 168 PHE A C 1
ATOM 1332 O O . PHE A 1 168 ? -9.034 -4.770 12.194 1.00 96.56 168 PHE A O 1
ATOM 1339 N N . LEU A 1 169 ? -9.833 -5.685 14.085 1.00 94.56 169 LEU A N 1
ATOM 1340 C CA . LEU A 1 169 ? -8.530 -6.138 14.574 1.00 94.56 169 LEU A CA 1
ATOM 1341 C C . LEU A 1 169 ? -8.006 -7.280 13.705 1.00 94.56 169 LEU A C 1
ATOM 1343 O O . LEU A 1 169 ? -6.846 -7.270 13.307 1.00 94.56 169 LEU A O 1
ATOM 1347 N N . GLU A 1 170 ? -8.872 -8.230 13.352 1.00 94.62 170 GLU A N 1
ATOM 1348 C CA . GLU A 1 170 ? -8.530 -9.304 12.417 1.00 94.62 170 GLU A CA 1
ATOM 1349 C C . GLU A 1 170 ? -8.189 -8.749 11.025 1.00 94.62 170 GLU A C 1
ATOM 1351 O O . GLU A 1 170 ? -7.264 -9.218 10.364 1.00 94.62 170 GLU A O 1
ATOM 1356 N N . ALA A 1 171 ? -8.916 -7.726 10.568 1.00 95.31 171 ALA A N 1
ATOM 1357 C CA . ALA A 1 171 ? -8.598 -7.033 9.326 1.00 95.31 171 ALA A CA 1
ATOM 1358 C C . ALA A 1 171 ? -7.231 -6.331 9.385 1.00 95.31 171 ALA A C 1
ATOM 1360 O O . ALA A 1 171 ? -6.431 -6.510 8.471 1.00 95.31 171 ALA A O 1
ATOM 1361 N N . ALA A 1 172 ? -6.940 -5.579 10.450 1.00 93.50 172 ALA A N 1
ATOM 1362 C CA . ALA A 1 172 ? -5.658 -4.901 10.633 1.00 93.50 172 ALA A CA 1
ATOM 1363 C C . ALA A 1 172 ? -4.487 -5.896 10.668 1.00 93.50 172 ALA A C 1
ATOM 1365 O O . ALA A 1 172 ? -3.517 -5.705 9.935 1.00 93.50 172 ALA A O 1
ATOM 1366 N N . ALA A 1 173 ? -4.638 -7.014 11.388 1.00 91.94 173 ALA A N 1
ATOM 1367 C CA . ALA A 1 173 ? -3.646 -8.086 11.433 1.00 91.94 173 ALA A CA 1
ATOM 1368 C C . ALA A 1 173 ? -3.358 -8.673 10.039 1.00 91.94 173 ALA A C 1
ATOM 1370 O O . ALA A 1 173 ? -2.199 -8.753 9.634 1.00 91.94 173 ALA A O 1
ATOM 1371 N N . ARG A 1 174 ? -4.399 -8.995 9.254 1.00 93.25 174 ARG A N 1
ATOM 1372 C CA . ARG A 1 174 ? -4.243 -9.471 7.863 1.00 93.25 174 ARG A CA 1
ATOM 1373 C C . ARG A 1 174 ? -3.512 -8.467 6.970 1.00 93.25 174 ARG A C 1
ATOM 1375 O O . ARG A 1 174 ? -2.686 -8.847 6.139 1.00 93.25 174 ARG A O 1
ATOM 1382 N N . LEU A 1 175 ? -3.809 -7.178 7.122 1.00 93.56 175 LEU A N 1
ATOM 1383 C CA . LEU A 1 175 ? -3.127 -6.121 6.376 1.00 93.56 175 LEU A CA 1
ATOM 1384 C C . LEU A 1 175 ? -1.652 -6.013 6.796 1.00 93.56 175 LEU A C 1
ATOM 1386 O O . LEU A 1 175 ? -0.776 -5.911 5.935 1.00 93.56 175 LEU A O 1
ATOM 1390 N N . HIS A 1 176 ? -1.362 -6.118 8.093 1.00 89.44 176 HIS A N 1
ATOM 1391 C CA . HIS A 1 176 ? 0.004 -6.172 8.609 1.00 89.44 176 HIS A CA 1
ATOM 1392 C C . HIS A 1 176 ? 0.788 -7.368 8.068 1.00 89.44 176 HIS A C 1
ATOM 1394 O O . HIS A 1 176 ? 1.924 -7.182 7.643 1.00 89.44 176 HIS A O 1
ATOM 1400 N N . GLU A 1 177 ? 0.194 -8.560 8.018 1.00 90.62 177 GLU A N 1
ATOM 1401 C CA . GLU A 1 177 ? 0.798 -9.756 7.408 1.00 90.62 177 GLU A CA 1
ATOM 1402 C C . GLU A 1 177 ? 1.057 -9.556 5.910 1.00 90.62 177 GLU A C 1
ATOM 1404 O O . GLU A 1 177 ? 2.125 -9.882 5.399 1.00 90.62 177 GLU A O 1
ATOM 1409 N N . THR A 1 178 ? 0.109 -8.946 5.196 1.00 91.81 178 THR A N 1
ATOM 1410 C CA . THR A 1 178 ? 0.245 -8.685 3.755 1.00 91.81 178 THR A CA 1
ATOM 1411 C C . THR A 1 178 ? 1.442 -7.786 3.450 1.00 91.81 178 THR A C 1
ATOM 1413 O O . THR A 1 178 ? 2.155 -8.014 2.464 1.00 91.81 178 THR A O 1
ATOM 1416 N N . LEU A 1 179 ? 1.655 -6.765 4.284 1.00 87.06 179 LEU A N 1
ATOM 1417 C CA . LEU A 1 179 ? 2.788 -5.848 4.189 1.00 87.06 179 LEU A CA 1
ATOM 1418 C C . LEU A 1 179 ? 4.085 -6.469 4.735 1.00 87.06 179 LEU A C 1
ATOM 1420 O O . LEU A 1 179 ? 5.165 -6.228 4.194 1.00 87.06 179 LEU A O 1
ATOM 1424 N N . GLY A 1 180 ? 3.969 -7.246 5.809 1.00 77.94 180 GLY A N 1
ATOM 1425 C CA . GLY A 1 180 ? 5.050 -7.809 6.599 1.00 77.94 180 GLY A CA 1
ATOM 1426 C C . GLY A 1 180 ? 5.392 -9.245 6.228 1.00 77.94 180 GLY A C 1
ATOM 1427 O O . GLY A 1 180 ? 5.116 -10.149 6.999 1.00 77.94 180 GLY A O 1
ATOM 1428 N N . GLU A 1 181 ? 6.120 -9.429 5.128 1.00 55.28 181 GLU A N 1
ATOM 1429 C CA . GLU A 1 181 ? 7.047 -10.554 4.945 1.00 55.28 181 GLU A CA 1
ATOM 1430 C C . GLU A 1 181 ? 8.263 -10.081 4.134 1.00 55.28 181 GLU A C 1
ATOM 1432 O O . GLU A 1 181 ? 8.299 -10.181 2.912 1.00 55.28 181 GLU A O 1
ATOM 1437 N N . ASP A 1 182 ? 9.272 -9.573 4.850 1.00 49.59 182 ASP A N 1
ATOM 1438 C CA . ASP A 1 182 ? 10.683 -9.570 4.434 1.00 49.59 182 ASP A CA 1
ATOM 1439 C C . ASP A 1 182 ? 11.471 -10.450 5.436 1.00 49.59 182 ASP A C 1
ATOM 1441 O O . ASP A 1 182 ? 12.417 -10.006 6.087 1.00 49.59 182 ASP A O 1
ATOM 1445 N N . ARG A 1 183 ? 11.041 -11.705 5.649 1.00 37.84 183 ARG A N 1
ATOM 1446 C CA . ARG A 1 183 ? 11.877 -12.736 6.295 1.00 37.84 183 ARG A CA 1
ATOM 1447 C C . ARG A 1 183 ? 12.289 -13.778 5.265 1.00 37.84 183 ARG A C 1
ATOM 1449 O O . ARG A 1 183 ? 11.758 -14.883 5.274 1.00 37.84 183 ARG A O 1
ATOM 1456 N N . GLN A 1 184 ? 13.266 -13.418 4.435 1.00 31.06 184 GLN A N 1
ATOM 1457 C CA . GLN A 1 184 ? 14.407 -14.268 4.068 1.00 31.06 184 GLN A CA 1
ATOM 1458 C C . GLN A 1 184 ? 15.446 -13.473 3.282 1.00 31.06 184 GLN A C 1
ATOM 1460 O O . GLN A 1 184 ? 15.070 -12.830 2.280 1.00 31.06 184 GLN A O 1
#

Radius of gyration: 20.15 Å; chains: 1; bounding box: 51×36×54 Å

Secondary structure (DSSP, 8-state):
-HHHHHHHHHHHSPTTSS-HHHHHHHHHHHHHHHHHHHHHS---TTSHHHHHHHHHHHHHHHHHHHHHTTHHHHHHHHS-EEE-SS--TT--EEE--SS---HHHHHHHHHHHHHHHHHGGGHHHHT-HHHHHHHHHHHHHHHHHHHHHHHHHHHH--HHHHHHHHHHHHHHHHHHHHH-----

Sequence (184 aa):
SDMEKIARRCEALRPGHADLDELLEDVRRFAHLSKGFTAEIDLHRNGEWGQRLLSARGRLSAAISQEMSRFETELVRALPFHQFGQYGRGGPMRPDLGKAPDRSRLDRVEACLRFVRGVTPICESLGAQSHCRSIRQQIETYLASYEDRLLEELRVSQGTSRTNAGDFLEAAARLHETLGEDRQ

pLDDT: mean 86.11, std 11.17, range [31.06, 96.56]

Foldseek 3Di:
DVLLVLLVVLLPDDAPNDQLVVLLVSLVVNLVVLVVVVVVDVDDCPDPVNVVNVVSLVSSLVSVLRNLVCLLVLLCVQFPWDADDPDPPPHDIATDLVDAGDPVSLVVNLSSLLSLQSCQVRCVSSVNNVSSVVSLVSSVVVLVVSLVRLVVCCVVDDDSSNVRSVNSNVSSVVSCVSNDDPDD